Protein AF-A0A0Q3M0R7-F1 (afdb_monomer)

Radius of gyration: 34.46 Å; Cα contacts (8 Å, |Δi|>4): 81; chains: 1; bounding box: 84×42×91 Å

Solvent-accessible surface area (backbone atoms only — not comparable to full-atom values): 12041 Å² total; per-residue (Å²): 135,55,52,85,96,35,57,45,72,75,53,48,71,69,51,59,70,65,59,55,51,51,50,51,52,50,50,52,57,50,58,75,61,58,69,63,93,89,58,81,78,69,55,52,90,74,56,58,40,49,91,88,54,57,67,66,64,44,46,55,54,42,51,57,32,38,65,70,73,50,86,54,69,84,52,43,60,58,50,47,59,51,45,58,46,74,28,37,29,77,71,42,32,59,56,51,72,71,50,78,88,65,52,74,66,55,48,51,57,58,44,69,39,63,86,36,70,66,47,54,48,52,55,50,49,51,54,51,51,52,52,51,51,52,52,53,52,50,58,53,52,59,51,65,64,56,76,77,60,76,94,79,86,76,90,83,58,95,86,58,96,68,94,73,88,82,80,82,92,62,102,76,75,74,67,84,85,60,93,74,72,83,77,82,86,76,76,92,131

Foldseek 3Di:
DLDPPNVDPVSVVPDDVVVVVVVVVVVVVVVVLDDDPPDPLDQLLRQAADPPHQLVVSLVSSLVNLVSPPPDPVVSQVVSLVCSQVRYDPQLNVQSVVDDPDHPVRSNVSSVCRPPPVVVVVVVVVVVVVVVVVVVVVVVVVVVVVVPDDDDDDDDDVPDPDDDDDDDDDPPDDPPVPPDDPPPPDDDD

Nearest PDB structures (foldseek):
  6ssk-assembly1_B  TM=7.788E-01  e=2.945E-05  Homo sapiens
  6ssj-assembly1_A  TM=7.524E-01  e=5.816E-04  Homo sapiens
  8c9m-assembly1_A  TM=5.851E-01  e=7.508E-05  Human endogenous retrovirus K
  6ssl-assembly1_F  TM=7.364E-01  e=4.880E-04  Homo sapiens
  6ssm-assembly1_A  TM=5.599E-01  e=5.174E-04  Homo sapiens

Organism: Amazona aestiva (NCBI:txid12930)

Sequence (189 aa):
MGDPPVDTPQLQARLAPEVLRQSAELALKAMLRVPDVGISVKAFTGIRQAKDELYMHFIDCLETAIDKQVENDAAKDDLLLKLATENANLDCQKVLHMLKNPTLIDMIEASNRIGSIDYVNENLAGHLAAALQTAQRLCFRSWSLVDTHMAGAACFEPSCGYRSRIQGWSAAHRCRQCNGCPGIASTYG

Secondary structure (DSSP, 8-state):
---TTS-SHHHHTTS-HHHHHHHHHHHHHHHHHSPPTT-----GGG----TT--HHHHHHHHHHHHHHH---HHHHHHHHHHHHHHTS-HHHHHHHTTSSS--HHHHHHHHHTTTSHHHHHHHHHHHHHHHHHHHHHHHHHHHHHHTTS-S-PPP--TT-----------TT---TT-TT---------

pLDDT: mean 73.74, std 23.27, range [30.0, 96.25]

Structure (mmCIF, N/CA/C/O backbone):
data_AF-A0A0Q3M0R7-F1
#
_entry.id   AF-A0A0Q3M0R7-F1
#
loop_
_atom_site.group_PDB
_atom_site.id
_atom_site.type_symbol
_atom_site.label_atom_id
_atom_site.label_alt_id
_atom_site.label_comp_id
_atom_site.label_asym_id
_atom_site.label_entity_id
_atom_site.label_seq_id
_atom_site.pdbx_PDB_ins_code
_atom_site.Cartn_x
_atom_site.Cartn_y
_atom_site.Cartn_z
_atom_site.occupancy
_atom_site.B_iso_or_equiv
_atom_site.auth_seq_id
_atom_site.auth_comp_id
_atom_site.auth_asym_id
_atom_site.auth_atom_id
_atom_site.pdbx_PDB_model_num
ATOM 1 N N . MET A 1 1 ? -15.553 -5.919 31.513 1.00 67.75 1 MET A N 1
ATOM 2 C CA . MET A 1 1 ? -15.926 -7.192 30.865 1.00 67.75 1 MET A CA 1
ATOM 3 C C . MET A 1 1 ? -17.150 -7.861 31.496 1.00 67.75 1 MET A C 1
ATOM 5 O O . MET A 1 1 ? -17.585 -8.871 30.973 1.00 67.75 1 MET A O 1
ATOM 9 N N . GLY A 1 2 ? -17.788 -7.283 32.526 1.00 82.19 2 GLY A N 1
ATOM 10 C CA . GLY A 1 2 ? -18.920 -7.954 33.179 1.00 82.19 2 GLY A CA 1
ATOM 11 C C . GLY A 1 2 ? -18.491 -9.169 33.999 1.00 82.19 2 GLY A C 1
ATOM 12 O O . GLY A 1 2 ? -19.281 -10.074 34.220 1.00 82.19 2 GLY A O 1
ATOM 13 N N . ASP A 1 3 ? -17.234 -9.185 34.434 1.00 88.25 3 ASP A N 1
ATOM 14 C CA . ASP A 1 3 ? -16.733 -10.180 35.368 1.00 88.25 3 ASP A CA 1
ATOM 15 C C . ASP A 1 3 ? -17.136 -9.802 36.802 1.00 88.25 3 ASP A C 1
ATOM 17 O O . ASP A 1 3 ? -17.401 -8.621 37.087 1.00 88.25 3 ASP A O 1
ATOM 21 N N . PRO A 1 4 ? -17.151 -10.768 37.734 1.00 87.88 4 PRO A N 1
ATOM 22 C CA . PRO A 1 4 ? -17.368 -10.487 39.146 1.00 87.88 4 PRO A CA 1
ATOM 23 C C . PRO A 1 4 ? -16.403 -9.397 39.650 1.00 87.88 4 PRO A C 1
ATOM 25 O O . PRO A 1 4 ? -15.215 -9.434 39.319 1.00 87.88 4 PRO A O 1
ATOM 28 N N . PRO A 1 5 ? -16.871 -8.419 40.451 1.00 85.25 5 PRO A N 1
ATOM 29 C CA . PRO A 1 5 ? -18.169 -8.354 41.133 1.00 85.25 5 PRO A CA 1
ATOM 30 C C . PRO A 1 5 ? -19.274 -7.584 40.375 1.00 85.25 5 PRO A C 1
ATOM 32 O O . PRO A 1 5 ? -20.262 -7.195 40.989 1.00 85.25 5 PRO A O 1
ATOM 35 N N . VAL A 1 6 ? -19.114 -7.294 39.078 1.00 87.38 6 VAL A N 1
ATOM 36 C CA . VAL A 1 6 ? -20.054 -6.477 38.275 1.00 87.38 6 VAL A CA 1
ATOM 37 C C . VAL A 1 6 ? -20.649 -7.270 37.109 1.00 87.38 6 VAL A C 1
ATOM 39 O O . VAL A 1 6 ? -20.782 -6.782 35.987 1.00 87.38 6 VAL A O 1
ATOM 42 N N . ASP A 1 7 ? -21.015 -8.514 37.378 1.00 91.62 7 ASP A N 1
ATOM 43 C CA . ASP A 1 7 ? -21.514 -9.498 36.416 1.00 91.62 7 ASP A CA 1
ATOM 44 C C . ASP A 1 7 ? -23.013 -9.393 36.116 1.00 91.62 7 ASP A C 1
ATOM 46 O O . ASP A 1 7 ? -23.488 -9.916 35.108 1.00 91.62 7 ASP A O 1
ATOM 50 N N . THR A 1 8 ? -23.768 -8.651 36.929 1.00 91.81 8 THR A N 1
ATOM 51 C CA . THR A 1 8 ? -25.194 -8.405 36.680 1.00 91.81 8 THR A CA 1
ATOM 52 C C . THR A 1 8 ? -25.444 -7.042 36.020 1.00 91.81 8 THR A C 1
ATOM 54 O O . THR A 1 8 ? -24.798 -6.051 36.382 1.00 91.81 8 THR A O 1
ATOM 57 N N . PRO A 1 9 ? -26.430 -6.927 35.106 1.00 90.25 9 PRO A N 1
ATOM 58 C CA . PRO A 1 9 ? -26.790 -5.652 34.477 1.00 90.25 9 PRO A CA 1
ATOM 59 C C . PRO A 1 9 ? -27.118 -4.544 35.487 1.00 90.25 9 PRO A C 1
ATOM 61 O O . PRO A 1 9 ? -26.792 -3.379 35.277 1.00 90.25 9 PRO A O 1
ATOM 64 N N . GLN A 1 10 ? -27.730 -4.904 36.619 1.00 93.19 10 GLN A N 1
ATOM 65 C CA . GLN A 1 10 ? -28.088 -3.968 37.683 1.00 93.19 10 GLN A CA 1
ATOM 66 C C . GLN A 1 10 ? -26.854 -3.402 38.397 1.00 93.19 10 GLN A C 1
ATOM 68 O O . GLN A 1 10 ? -26.869 -2.238 38.797 1.00 93.19 10 GLN A O 1
ATOM 73 N N . LEU A 1 11 ? -25.793 -4.200 38.562 1.00 90.94 11 LEU A N 1
ATOM 74 C CA . LEU A 1 11 ? -24.524 -3.734 39.125 1.00 90.94 11 LEU A CA 1
ATOM 75 C C . LEU A 1 11 ? -23.744 -2.898 38.106 1.00 90.94 11 LEU A C 1
ATOM 77 O O . LEU A 1 11 ? -23.186 -1.866 38.469 1.00 90.94 11 LEU A O 1
ATOM 81 N N . GLN A 1 12 ? -23.778 -3.275 36.826 1.00 90.81 12 GLN A N 1
ATOM 82 C CA . GLN A 1 12 ? -23.150 -2.506 35.747 1.00 90.81 12 GLN A CA 1
ATOM 83 C C . GLN A 1 12 ? -23.791 -1.127 35.560 1.00 90.81 12 GLN A C 1
ATOM 85 O O . GLN A 1 12 ? -23.082 -0.145 35.360 1.00 90.81 12 GLN A O 1
ATOM 90 N N . ALA A 1 13 ? -25.115 -1.017 35.712 1.00 90.31 13 ALA A N 1
ATOM 91 C CA . ALA A 1 13 ? -25.830 0.260 35.648 1.00 90.31 13 ALA A CA 1
ATOM 92 C C . ALA A 1 13 ? -25.417 1.260 36.748 1.00 90.31 13 ALA A C 1
ATOM 94 O O . ALA A 1 13 ? -25.703 2.449 36.633 1.00 90.31 13 ALA A O 1
ATOM 95 N N . ARG A 1 14 ? -24.750 0.792 37.814 1.00 92.00 14 ARG A N 1
ATOM 96 C CA . ARG A 1 14 ? -24.227 1.629 38.908 1.00 92.00 14 ARG A CA 1
ATOM 97 C C . ARG A 1 14 ? -22.782 2.081 38.686 1.00 92.00 14 ARG A C 1
ATOM 99 O O . ARG A 1 14 ? -22.247 2.801 39.527 1.00 92.00 14 ARG A O 1
ATOM 106 N N . LEU A 1 15 ? -22.136 1.646 37.602 1.00 90.88 15 LEU A N 1
ATOM 107 C CA . LEU A 1 15 ? -20.788 2.089 37.259 1.00 90.88 15 LEU A CA 1
ATOM 108 C C . LEU A 1 15 ? -20.773 3.591 36.963 1.00 90.88 15 LEU A C 1
ATOM 110 O O . LEU A 1 15 ? -21.777 4.180 36.560 1.00 90.88 15 LEU A O 1
ATOM 114 N N . ALA A 1 16 ? -19.608 4.211 37.148 1.00 94.19 16 ALA A N 1
ATOM 115 C CA . ALA A 1 16 ? -19.430 5.618 36.826 1.00 94.19 16 ALA A CA 1
ATOM 116 C C . ALA A 1 16 ? -19.798 5.877 35.348 1.00 94.19 16 ALA A C 1
ATOM 118 O O . ALA A 1 16 ? -19.365 5.109 34.481 1.00 94.19 16 ALA A O 1
ATOM 119 N N . PRO A 1 17 ? -20.528 6.966 35.031 1.00 93.44 17 PRO A N 1
ATOM 120 C CA . PRO A 1 17 ? -20.933 7.278 33.658 1.00 93.44 17 PRO A CA 1
ATOM 121 C C . PRO A 1 17 ? -19.767 7.304 32.662 1.00 93.44 17 PRO A C 1
ATOM 123 O O . PRO A 1 17 ? -19.918 6.894 31.515 1.00 93.44 17 PRO A O 1
ATOM 126 N N . GLU A 1 18 ? -18.584 7.720 33.114 1.00 94.50 18 GLU A N 1
ATOM 127 C CA . GLU A 1 18 ? -17.369 7.759 32.298 1.00 94.50 18 GLU A CA 1
ATOM 128 C C . GLU A 1 18 ? -16.895 6.359 31.872 1.00 94.50 18 GLU A C 1
ATOM 130 O O . GLU A 1 18 ? -16.494 6.170 30.727 1.00 94.50 18 GLU A O 1
ATOM 135 N N . VAL A 1 19 ? -17.026 5.348 32.739 1.00 92.06 19 VAL A N 1
ATOM 136 C CA . VAL A 1 19 ? -16.688 3.950 32.410 1.00 92.06 19 VAL A CA 1
ATOM 137 C C . VAL A 1 19 ? -17.648 3.402 31.356 1.00 92.06 19 VAL A C 1
ATOM 139 O O . VAL A 1 19 ? -17.225 2.712 30.427 1.00 92.06 19 VAL A O 1
ATOM 142 N N . LEU A 1 20 ? -18.938 3.734 31.469 1.00 92.25 20 LEU A N 1
ATOM 143 C CA . LEU A 1 20 ? -19.952 3.344 30.487 1.00 92.25 20 LEU A CA 1
ATOM 144 C C . LEU A 1 20 ? -19.687 4.010 29.130 1.00 92.25 20 LEU A C 1
ATOM 146 O O . LEU A 1 20 ? -19.728 3.337 28.101 1.00 92.25 20 LEU A O 1
ATOM 150 N N . ARG A 1 21 ? -19.337 5.303 29.130 1.00 94.31 21 ARG A N 1
ATOM 151 C CA . ARG A 1 21 ? -18.982 6.059 27.921 1.00 94.31 21 ARG A CA 1
ATOM 152 C C . ARG A 1 21 ? -17.749 5.475 27.229 1.00 94.31 21 ARG A C 1
ATOM 154 O O . ARG A 1 21 ? -17.793 5.226 26.029 1.00 94.31 21 ARG A O 1
ATOM 161 N N . GLN A 1 22 ? -16.681 5.214 27.981 1.00 94.94 22 GLN A N 1
ATOM 162 C CA . GLN A 1 22 ? -15.457 4.603 27.453 1.00 94.94 22 G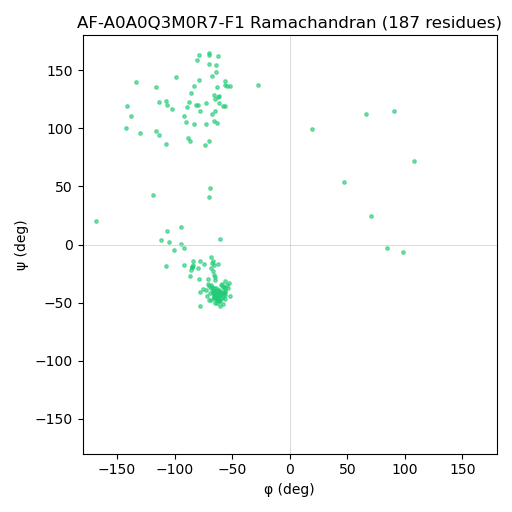LN A CA 1
ATOM 163 C C . GLN A 1 22 ? -15.719 3.202 26.898 1.00 94.94 22 GLN A C 1
ATOM 165 O O . GLN A 1 22 ? -15.242 2.866 25.818 1.00 94.94 22 GLN A O 1
ATOM 170 N N . SER A 1 23 ? -16.527 2.400 27.596 1.00 92.81 23 SER A N 1
ATOM 171 C CA . SER A 1 23 ? -16.909 1.064 27.127 1.00 92.81 23 SER A CA 1
ATOM 172 C C . SER A 1 23 ? -17.695 1.130 25.816 1.00 92.81 23 SER A C 1
ATOM 174 O O . SER A 1 23 ? -17.419 0.352 24.908 1.00 92.81 23 SER A O 1
ATOM 176 N N . ALA A 1 24 ? -18.630 2.076 25.687 1.00 93.19 24 ALA A N 1
ATOM 177 C CA . ALA A 1 24 ? -19.388 2.288 24.456 1.00 93.19 24 ALA A CA 1
ATOM 178 C C . ALA A 1 24 ? -18.489 2.747 23.295 1.00 93.19 24 ALA A C 1
ATOM 180 O O . ALA A 1 24 ? -18.616 2.241 22.183 1.00 93.19 24 ALA A O 1
ATOM 181 N N . GLU A 1 25 ? -17.548 3.658 23.555 1.00 94.94 25 GLU A N 1
ATOM 182 C CA . GLU A 1 25 ? -16.586 4.132 22.556 1.00 94.94 25 GLU A CA 1
ATOM 183 C C . GLU A 1 25 ? -15.674 2.998 22.064 1.00 94.94 25 GLU A C 1
ATOM 185 O O . GLU A 1 25 ? -15.474 2.832 20.860 1.00 94.94 25 GLU A O 1
ATOM 190 N N . LEU A 1 26 ? -15.158 2.181 22.986 1.00 93.12 26 LEU A N 1
ATOM 191 C CA . LEU A 1 26 ? -14.334 1.019 22.657 1.00 93.12 26 LEU A CA 1
ATOM 192 C C . LEU A 1 26 ? -15.133 -0.056 21.916 1.00 93.12 26 LEU A C 1
ATOM 194 O O . LEU A 1 26 ? -14.620 -0.629 20.958 1.00 93.12 26 LEU A O 1
ATOM 198 N N . ALA A 1 27 ? -16.384 -0.305 22.310 1.00 92.50 27 ALA A N 1
ATOM 199 C CA . ALA A 1 27 ? -17.260 -1.246 21.619 1.00 92.50 27 ALA A CA 1
ATOM 200 C C . ALA A 1 27 ? -17.548 -0.788 20.183 1.00 92.50 27 ALA A C 1
ATOM 202 O O . ALA A 1 27 ? -17.433 -1.587 19.258 1.00 92.50 27 ALA A O 1
ATOM 203 N N . LEU A 1 28 ? -17.837 0.501 19.976 1.00 92.19 28 LEU A N 1
ATOM 204 C CA . LEU A 1 28 ? -18.029 1.067 18.641 1.00 92.19 28 LEU A CA 1
ATOM 205 C C . LEU A 1 28 ? -16.758 0.931 17.792 1.00 92.19 28 LEU A C 1
ATOM 207 O O . LEU A 1 28 ? -16.823 0.446 16.664 1.00 92.19 28 LEU A O 1
ATOM 211 N N . LYS A 1 29 ? -15.592 1.288 18.347 1.00 87.69 29 LYS A N 1
ATOM 212 C CA . LYS A 1 29 ? -14.290 1.110 17.681 1.00 87.69 29 LYS A CA 1
ATOM 213 C C . LYS A 1 29 ? -14.030 -0.353 17.317 1.00 87.69 29 LYS A C 1
ATOM 215 O O . LYS A 1 29 ? -13.555 -0.626 16.220 1.00 87.69 29 LYS A O 1
ATOM 220 N N . ALA A 1 30 ? -14.360 -1.292 18.202 1.00 87.69 30 ALA A N 1
ATOM 221 C CA . ALA A 1 30 ? -14.211 -2.719 17.943 1.00 87.69 30 ALA A CA 1
ATOM 222 C C . ALA A 1 30 ? -15.151 -3.198 16.827 1.00 87.69 30 ALA A C 1
ATOM 224 O O . ALA A 1 30 ? -14.703 -3.905 15.930 1.00 87.69 30 ALA A O 1
ATOM 225 N N . MET A 1 31 ? -16.419 -2.775 16.830 1.00 85.12 31 MET A N 1
ATOM 226 C CA . MET A 1 31 ? -17.379 -3.135 15.779 1.00 85.12 31 MET A CA 1
ATOM 227 C C . MET A 1 31 ? -16.944 -2.640 14.398 1.00 85.12 31 MET A C 1
ATOM 229 O O . MET A 1 31 ? -17.069 -3.383 13.432 1.00 85.12 31 MET A O 1
ATOM 233 N N . LEU A 1 32 ? -16.370 -1.437 14.306 1.00 82.06 32 LEU A N 1
ATOM 234 C CA . LEU A 1 32 ? -15.840 -0.895 13.047 1.00 82.06 32 LEU A CA 1
ATOM 235 C C . LEU A 1 32 ? -14.630 -1.674 12.500 1.00 82.06 32 LEU A C 1
ATOM 237 O O . LEU A 1 32 ? -14.299 -1.543 11.324 1.00 82.06 32 LEU A O 1
ATOM 241 N N . ARG A 1 33 ? -13.964 -2.479 13.338 1.00 74.00 33 ARG A N 1
ATOM 242 C CA . ARG A 1 33 ? -12.818 -3.314 12.944 1.00 74.00 33 ARG A CA 1
ATOM 243 C C . ARG A 1 33 ? -13.216 -4.724 12.517 1.00 74.00 33 ARG A C 1
ATOM 245 O O . ARG A 1 33 ? -12.399 -5.409 11.904 1.00 74.00 33 ARG A O 1
ATOM 252 N N . VAL A 1 34 ? -14.423 -5.182 12.854 1.00 76.81 34 VAL A N 1
ATOM 253 C CA . VAL A 1 34 ? -14.880 -6.521 12.470 1.00 76.81 34 VAL A CA 1
ATOM 254 C C . VAL A 1 34 ? -15.176 -6.522 10.966 1.00 76.81 34 VAL A C 1
ATOM 256 O O . VAL A 1 34 ? -15.988 -5.717 10.515 1.00 76.81 34 VAL A O 1
ATOM 259 N N . PRO A 1 35 ? -14.529 -7.389 10.168 1.00 68.94 35 PRO A N 1
ATOM 260 C CA . PRO A 1 35 ? -14.834 -7.503 8.747 1.00 68.94 35 PRO A CA 1
ATOM 261 C C . PRO A 1 35 ? -16.205 -8.138 8.508 1.00 68.94 35 PRO A C 1
ATOM 263 O O . PRO A 1 35 ? -16.689 -8.914 9.335 1.00 68.94 35 PRO A O 1
ATOM 266 N N . ASP A 1 36 ? -16.806 -7.851 7.350 1.00 74.69 36 ASP A N 1
ATOM 267 C CA . ASP A 1 36 ? -18.073 -8.465 6.954 1.00 74.69 36 ASP A CA 1
ATOM 268 C C . ASP A 1 36 ? -17.972 -9.997 6.959 1.00 74.69 36 ASP A C 1
ATOM 270 O O . ASP A 1 36 ? -16.960 -10.594 6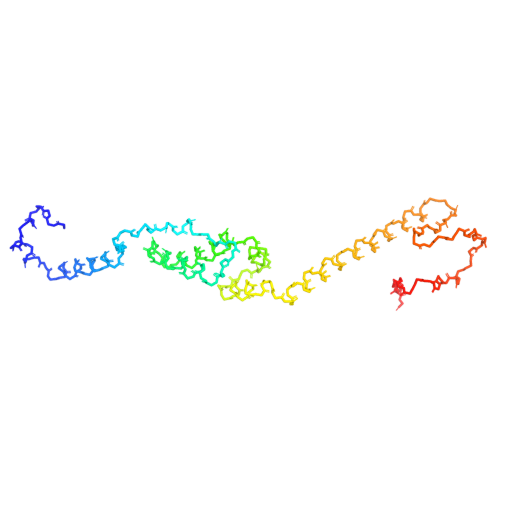.571 1.00 74.69 36 ASP A O 1
ATOM 274 N N . VAL A 1 37 ? -19.047 -10.644 7.412 1.00 67.12 37 VAL A N 1
ATOM 275 C CA . VAL A 1 37 ? -19.115 -12.099 7.573 1.00 67.12 37 VAL A CA 1
ATOM 276 C C . VAL A 1 37 ? -18.796 -12.790 6.243 1.00 67.12 37 VAL A C 1
ATOM 278 O O . VAL A 1 37 ? -19.502 -12.617 5.254 1.00 67.12 37 VAL A O 1
ATOM 281 N N . GLY A 1 38 ? -17.735 -13.601 6.235 1.00 58.38 38 GLY A N 1
ATOM 282 C CA . GLY A 1 38 ? -17.282 -14.355 5.060 1.00 58.38 38 GLY A CA 1
ATOM 283 C C . GLY A 1 38 ? -16.132 -13.713 4.278 1.00 58.38 38 GLY A C 1
ATOM 284 O O . GLY A 1 38 ? -15.578 -14.368 3.396 1.00 58.38 38 GLY A O 1
ATOM 285 N N . ILE A 1 39 ? -15.710 -12.490 4.615 1.00 59.56 39 ILE A N 1
ATOM 286 C CA . ILE A 1 39 ? -14.533 -11.863 4.006 1.00 59.56 39 ILE A CA 1
ATOM 287 C C . ILE A 1 39 ? -13.292 -12.226 4.827 1.00 59.56 39 ILE A C 1
ATOM 289 O O . ILE A 1 39 ? -13.057 -11.697 5.913 1.00 59.56 39 ILE A O 1
ATOM 293 N N . SER A 1 40 ? -12.464 -13.132 4.301 1.00 59.25 40 SER A N 1
ATOM 294 C CA . SER A 1 40 ? -11.105 -13.311 4.818 1.00 59.25 40 SER A CA 1
ATOM 295 C C . SER A 1 40 ? -10.319 -12.032 4.532 1.00 59.25 40 SER A C 1
ATOM 297 O O . SER A 1 40 ? -9.984 -11.744 3.382 1.00 59.25 40 SER A O 1
ATOM 299 N N . VAL A 1 41 ? -10.064 -11.232 5.569 1.00 65.06 41 VAL A N 1
ATOM 300 C CA . VAL A 1 41 ? -9.215 -10.046 5.439 1.00 65.06 41 VAL A CA 1
ATOM 301 C C . VAL A 1 41 ? -7.804 -10.530 5.169 1.00 65.06 41 VAL A C 1
ATOM 303 O O . VAL A 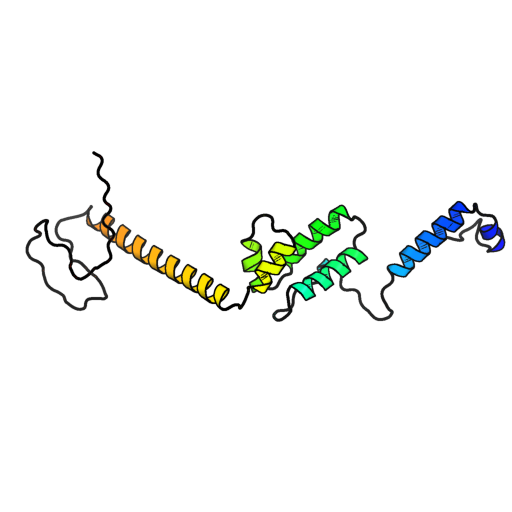1 41 ? -7.165 -11.155 6.017 1.00 65.06 41 VAL A O 1
ATOM 306 N N . LYS A 1 42 ? -7.321 -10.254 3.961 1.00 76.69 42 LYS A N 1
ATOM 307 C CA . LYS A 1 42 ? -5.940 -10.534 3.597 1.00 76.69 42 LYS A CA 1
ATOM 308 C C . LYS A 1 42 ? -5.040 -9.713 4.522 1.00 76.69 42 LYS A C 1
ATOM 310 O O . LYS A 1 42 ? -5.231 -8.504 4.667 1.00 76.69 42 LYS A O 1
ATOM 315 N N . ALA A 1 43 ? -4.079 -10.371 5.168 1.00 87.38 43 ALA A N 1
ATOM 316 C CA . ALA A 1 43 ? -3.076 -9.670 5.959 1.00 87.38 43 ALA A CA 1
ATOM 317 C C . ALA A 1 43 ? -2.397 -8.616 5.075 1.00 87.38 43 ALA A C 1
ATOM 319 O O . ALA A 1 43 ? -2.071 -8.921 3.924 1.00 87.38 43 ALA A O 1
ATOM 320 N N . PHE A 1 44 ? -2.183 -7.403 5.592 1.00 89.69 44 PHE A N 1
ATOM 321 C CA . PHE A 1 44 ? -1.612 -6.306 4.796 1.00 89.69 44 PHE A CA 1
ATOM 322 C C . PHE A 1 44 ? -0.251 -6.686 4.174 1.00 89.69 44 PHE A C 1
ATOM 324 O O . PHE A 1 44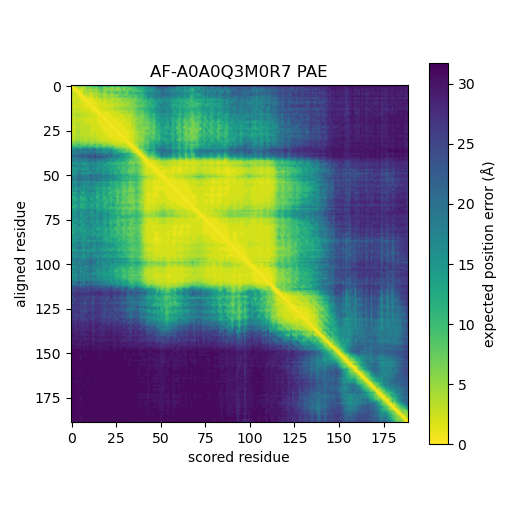 ? 0.050 -6.322 3.042 1.00 89.69 44 PHE A O 1
ATOM 331 N N . THR A 1 45 ? 0.527 -7.537 4.851 1.00 91.06 45 THR A N 1
ATOM 332 C CA . THR A 1 45 ? 1.802 -8.093 4.361 1.00 91.06 45 THR A CA 1
ATOM 333 C C . THR A 1 45 ? 1.663 -9.035 3.157 1.00 91.06 45 THR A C 1
ATOM 335 O O . THR A 1 45 ? 2.623 -9.238 2.415 1.00 91.06 45 THR A O 1
ATOM 338 N N . GLY A 1 46 ? 0.484 -9.626 2.954 1.00 91.06 46 GLY A N 1
ATOM 339 C CA . GLY A 1 46 ? 0.178 -10.555 1.864 1.00 91.06 46 GLY A CA 1
ATOM 340 C C . GLY A 1 46 ? -0.462 -9.901 0.636 1.00 91.06 46 GLY A C 1
ATOM 341 O O . GLY A 1 46 ? -0.790 -10.605 -0.326 1.00 91.06 46 GLY A O 1
ATOM 342 N N . ILE A 1 47 ? -0.681 -8.585 0.656 1.00 93.75 47 ILE A N 1
ATOM 343 C CA . ILE A 1 47 ? -1.224 -7.838 -0.482 1.00 93.75 47 ILE A CA 1
ATOM 344 C C . ILE A 1 47 ? -0.090 -7.575 -1.470 1.00 93.75 47 ILE A C 1
ATOM 346 O O . ILE A 1 47 ? 0.918 -6.967 -1.123 1.00 93.75 47 ILE A O 1
ATOM 350 N N . ARG A 1 48 ? -0.252 -8.074 -2.695 1.00 95.38 48 ARG A N 1
ATOM 351 C CA . ARG A 1 48 ? 0.699 -7.949 -3.802 1.00 95.38 48 ARG A CA 1
ATOM 352 C C . ARG A 1 48 ? -0.059 -7.552 -5.052 1.00 95.38 48 ARG A C 1
ATOM 354 O O . ARG A 1 48 ? -1.135 -8.104 -5.279 1.00 95.38 48 ARG A O 1
ATOM 361 N N . GLN A 1 49 ? 0.529 -6.658 -5.837 1.00 95.06 49 GLN A N 1
ATOM 362 C CA . GLN A 1 49 ? -0.030 -6.241 -7.114 1.00 95.06 49 GLN A CA 1
ATOM 363 C C . GLN A 1 49 ? -0.022 -7.429 -8.084 1.00 95.06 49 GLN A C 1
ATOM 365 O O . GLN A 1 49 ? 1.007 -8.091 -8.270 1.00 95.06 49 GLN A O 1
ATOM 370 N N . ALA A 1 50 ? -1.159 -7.717 -8.709 1.00 92.25 50 ALA A N 1
ATOM 371 C CA . ALA A 1 50 ? -1.209 -8.691 -9.791 1.00 92.25 50 ALA A CA 1
ATOM 372 C C . ALA A 1 50 ? -0.500 -8.159 -11.052 1.00 92.25 50 ALA A C 1
ATOM 374 O O . ALA A 1 50 ? -0.247 -6.965 -11.206 1.00 92.25 50 ALA A O 1
ATOM 375 N N . LYS A 1 51 ? -0.165 -9.061 -11.982 1.00 89.25 51 LYS A N 1
ATOM 376 C CA . LYS A 1 51 ? 0.600 -8.713 -13.191 1.00 89.25 51 LYS A CA 1
ATO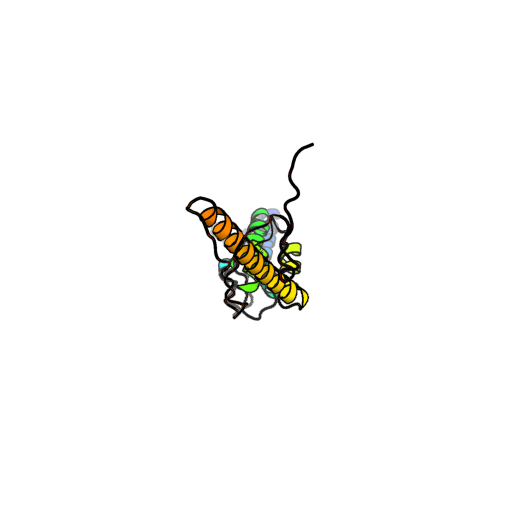M 377 C C . LYS A 1 51 ? -0.064 -7.601 -14.016 1.00 89.25 51 LYS A C 1
ATOM 379 O O . LYS A 1 51 ? 0.629 -6.684 -14.436 1.00 89.25 51 LYS A O 1
ATOM 384 N N . ASP A 1 52 ? -1.380 -7.683 -14.192 1.00 87.00 52 ASP A N 1
ATOM 385 C CA . ASP A 1 52 ? -2.161 -6.773 -15.041 1.00 87.00 52 ASP A CA 1
ATOM 386 C C . ASP A 1 52 ? -3.007 -5.777 -14.218 1.00 87.00 52 ASP A C 1
ATOM 388 O O . ASP A 1 52 ? -3.897 -5.113 -14.744 1.00 87.00 52 ASP A O 1
ATOM 392 N N . GLU A 1 53 ? -2.768 -5.692 -12.906 1.00 89.00 53 GLU A N 1
ATOM 393 C CA . GLU A 1 53 ? -3.506 -4.801 -12.009 1.00 89.00 53 GLU A CA 1
ATOM 394 C C . GLU A 1 53 ? -2.934 -3.380 -12.030 1.00 89.00 53 GLU A C 1
ATOM 396 O O . GLU A 1 53 ? -1.719 -3.176 -11.957 1.00 89.00 53 GLU A O 1
ATOM 401 N N . LEU A 1 54 ? -3.827 -2.387 -12.074 1.00 91.38 54 LEU A N 1
ATOM 402 C CA . LEU A 1 54 ? -3.461 -0.976 -11.976 1.00 91.38 54 LEU A CA 1
ATOM 403 C C . LEU A 1 54 ? -2.824 -0.676 -10.619 1.00 91.38 54 LEU A C 1
ATOM 405 O O . LEU A 1 54 ? -3.355 -1.058 -9.577 1.00 91.38 54 LEU A O 1
ATOM 409 N N . TYR A 1 55 ? -1.726 0.079 -10.635 1.00 94.69 55 TYR A N 1
ATOM 410 C CA . TYR A 1 55 ? -0.985 0.407 -9.418 1.00 94.69 55 TYR A CA 1
ATOM 411 C C . TYR A 1 55 ? -1.860 1.117 -8.374 1.00 94.69 55 TYR A C 1
ATOM 413 O O . TYR A 1 55 ? -1.840 0.736 -7.211 1.00 94.69 55 TYR A O 1
ATOM 421 N N . MET A 1 56 ? -2.709 2.062 -8.800 1.00 93.62 56 MET A N 1
ATOM 422 C CA . MET A 1 56 ? -3.668 2.752 -7.920 1.00 93.62 56 MET A CA 1
ATOM 423 C C . MET A 1 56 ? -4.598 1.790 -7.175 1.00 93.62 56 MET A C 1
ATOM 425 O O . MET A 1 56 ? -4.724 1.881 -5.963 1.00 93.62 56 MET A O 1
ATOM 429 N N . HIS A 1 57 ? -5.184 0.817 -7.876 1.00 93.19 57 HIS A N 1
ATOM 430 C CA . HIS A 1 57 ? -6.098 -0.145 -7.257 1.00 93.19 57 HIS A CA 1
ATOM 431 C C . HIS A 1 57 ? -5.395 -1.009 -6.198 1.00 93.19 57 HIS A C 1
ATOM 433 O O . HIS A 1 57 ? -5.947 -1.287 -5.131 1.00 93.19 57 HIS A O 1
ATOM 439 N N . PHE A 1 58 ? -4.149 -1.400 -6.476 1.00 95.19 58 PHE A N 1
ATOM 440 C CA . PHE A 1 58 ? -3.305 -2.093 -5.509 1.00 95.19 58 PHE A CA 1
ATOM 441 C C . PHE A 1 58 ? -3.018 -1.225 -4.270 1.00 95.19 58 PHE A C 1
ATOM 443 O O . PHE A 1 58 ? -3.124 -1.732 -3.151 1.00 95.19 58 PHE A O 1
ATOM 450 N N . ILE A 1 59 ? -2.699 0.061 -4.456 1.00 96.00 59 ILE A N 1
ATOM 451 C CA . ILE A 1 59 ? -2.470 1.010 -3.357 1.00 96.00 59 ILE A CA 1
ATOM 452 C C . ILE A 1 59 ? -3.728 1.184 -2.510 1.00 96.00 59 ILE A C 1
ATOM 454 O O . ILE A 1 59 ? -3.629 1.029 -1.298 1.00 96.00 59 ILE A O 1
ATOM 458 N N . ASP A 1 60 ? -4.899 1.383 -3.117 1.00 94.38 60 ASP A N 1
ATOM 459 C CA . ASP A 1 60 ? -6.164 1.543 -2.386 1.00 94.38 60 ASP A CA 1
ATOM 460 C C . ASP A 1 60 ? -6.445 0.326 -1.486 1.00 94.38 60 ASP A C 1
ATOM 462 O O . ASP A 1 60 ? -6.839 0.449 -0.320 1.00 94.38 60 ASP A O 1
ATOM 466 N N . CYS A 1 61 ? -6.201 -0.883 -2.010 1.00 92.94 61 CYS A N 1
ATOM 467 C CA . CYS A 1 61 ? -6.351 -2.124 -1.252 1.00 92.94 61 CYS A CA 1
ATOM 468 C C . CYS A 1 61 ? -5.341 -2.226 -0.100 1.00 92.94 61 CYS A C 1
ATOM 470 O O . CYS A 1 61 ? -5.692 -2.680 0.994 1.00 92.94 61 CYS A O 1
ATOM 472 N N . LEU A 1 62 ? -4.087 -1.844 -0.350 1.00 95.00 62 LEU A N 1
ATOM 473 C CA . LEU A 1 62 ? -3.005 -1.895 0.628 1.00 95.00 62 LEU A CA 1
ATOM 474 C C . LEU A 1 62 ? -3.216 -0.874 1.752 1.00 95.00 62 LEU A C 1
ATOM 476 O O . LEU A 1 62 ? -3.137 -1.246 2.921 1.00 95.00 62 LEU A O 1
ATOM 480 N N . GLU A 1 63 ? -3.541 0.369 1.406 1.00 94.12 63 GLU A N 1
ATOM 481 C CA . GLU A 1 63 ? -3.854 1.459 2.332 1.00 94.12 63 GLU A CA 1
ATOM 482 C C . GLU A 1 63 ? -5.036 1.077 3.225 1.00 94.12 63 GLU A C 1
ATOM 484 O O . GLU A 1 63 ? -4.905 1.044 4.449 1.00 94.12 63 GLU A O 1
ATOM 489 N N . THR A 1 64 ? -6.138 0.614 2.624 1.00 91.44 64 THR A N 1
ATOM 490 C CA . THR A 1 64 ? -7.315 0.135 3.365 1.00 91.44 64 THR A CA 1
ATOM 491 C C . THR A 1 64 ? -6.963 -0.979 4.357 1.00 91.44 64 THR A C 1
ATOM 493 O O . THR A 1 64 ? -7.511 -1.045 5.461 1.00 91.44 64 THR A O 1
ATOM 496 N N . ALA A 1 65 ? -6.080 -1.904 3.975 1.00 91.19 65 ALA A N 1
ATOM 497 C CA . ALA A 1 65 ? -5.683 -3.005 4.843 1.00 91.19 65 ALA A CA 1
ATOM 498 C C . ALA A 1 65 ? -4.770 -2.553 5.987 1.00 91.19 65 ALA A C 1
ATOM 500 O O . ALA A 1 65 ? -4.938 -3.037 7.109 1.00 91.19 65 ALA A O 1
ATOM 501 N N . ILE A 1 66 ? -3.838 -1.635 5.718 1.00 92.81 66 ILE A N 1
ATOM 502 C CA . ILE A 1 66 ? -2.961 -1.032 6.726 1.00 92.81 66 ILE A CA 1
ATOM 503 C C . ILE A 1 66 ? -3.801 -0.246 7.733 1.00 92.81 66 ILE A C 1
ATOM 505 O O . ILE A 1 66 ? -3.666 -0.478 8.932 1.00 92.81 66 ILE A O 1
ATOM 509 N N . ASP A 1 67 ? -4.742 0.577 7.275 1.00 90.38 67 ASP A N 1
ATOM 510 C CA . ASP A 1 67 ? -5.613 1.364 8.151 1.00 90.38 67 ASP A CA 1
ATOM 511 C C . ASP A 1 67 ? -6.461 0.512 9.094 1.00 90.38 67 ASP A C 1
ATOM 513 O O . ASP A 1 67 ? -6.705 0.887 10.243 1.00 90.38 67 ASP A O 1
ATOM 517 N N . LYS A 1 68 ? -6.894 -0.660 8.624 1.00 86.56 68 LYS A N 1
ATOM 518 C CA . LYS A 1 68 ? -7.689 -1.596 9.425 1.00 86.56 68 LYS A CA 1
ATOM 519 C C . LYS A 1 68 ? -6.853 -2.409 10.413 1.00 86.56 68 LYS A C 1
ATOM 521 O O . LYS A 1 68 ? -7.385 -2.824 11.441 1.00 86.56 68 LYS A O 1
ATOM 526 N N . GLN A 1 69 ? -5.587 -2.689 10.095 1.00 87.69 69 GLN A N 1
ATOM 527 C CA . GLN A 1 69 ? -4.756 -3.652 10.834 1.00 87.69 69 GLN A CA 1
ATOM 528 C C . GLN A 1 69 ? -3.664 -2.998 11.696 1.00 87.69 69 GLN A C 1
ATOM 530 O O . GLN A 1 69 ? -3.158 -3.645 12.612 1.00 87.69 69 GLN A O 1
ATOM 535 N N . VAL A 1 70 ? -3.299 -1.740 11.436 1.00 89.19 70 VAL A N 1
ATOM 536 C CA . VAL A 1 70 ? -2.216 -1.020 12.122 1.00 89.19 70 VAL A CA 1
ATOM 537 C C . VAL A 1 70 ? -2.794 0.128 12.948 1.00 89.19 70 VAL A C 1
ATOM 539 O O . VAL A 1 70 ? -3.466 1.007 12.423 1.00 89.19 70 VAL A O 1
ATOM 542 N N . GLU A 1 71 ? -2.521 0.140 14.256 1.00 87.12 71 GLU A N 1
ATOM 543 C CA . GLU A 1 71 ? -3.015 1.194 15.162 1.00 87.12 71 GLU A CA 1
ATOM 544 C C . GLU A 1 71 ? -2.103 2.421 15.235 1.00 87.12 71 GLU A C 1
ATOM 546 O O . GLU A 1 71 ? -2.562 3.512 15.553 1.00 87.12 71 GLU A O 1
ATOM 551 N N . ASN A 1 72 ? -0.803 2.244 14.990 1.00 91.50 72 ASN A N 1
ATOM 552 C CA . ASN A 1 72 ? 0.164 3.330 15.068 1.00 91.50 72 ASN A CA 1
ATOM 553 C C . ASN A 1 72 ? 0.158 4.125 13.762 1.00 91.50 72 ASN A C 1
ATOM 555 O O . ASN A 1 72 ? 0.759 3.684 12.784 1.00 91.50 72 ASN A O 1
ATOM 559 N N . ASP A 1 73 ? -0.464 5.302 13.780 1.00 87.38 73 ASP A N 1
ATOM 560 C CA . ASP A 1 73 ? -0.565 6.174 12.608 1.00 87.38 73 ASP A CA 1
ATOM 561 C C . ASP A 1 73 ? 0.806 6.564 12.035 1.00 87.38 73 ASP A C 1
ATOM 563 O O . ASP A 1 73 ? 0.978 6.547 10.822 1.00 87.38 73 ASP A O 1
ATOM 567 N N . ALA A 1 74 ? 1.822 6.789 12.876 1.00 87.44 74 ALA A N 1
ATOM 568 C CA . ALA A 1 74 ? 3.170 7.105 12.395 1.00 87.44 74 ALA A CA 1
ATOM 569 C C . ALA A 1 74 ? 3.820 5.935 11.634 1.00 87.44 74 ALA A C 1
ATOM 571 O O . ALA A 1 74 ? 4.675 6.150 10.785 1.00 87.44 74 A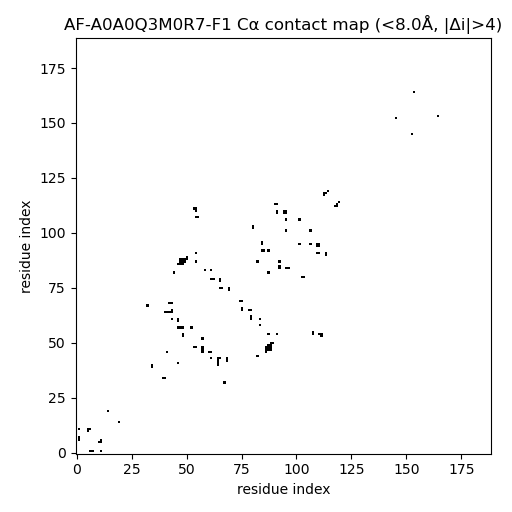LA A O 1
ATOM 572 N N . ALA A 1 75 ? 3.424 4.692 11.928 1.00 92.25 75 ALA A N 1
ATOM 573 C CA . ALA A 1 75 ? 3.943 3.515 11.237 1.00 92.25 75 ALA A CA 1
ATOM 574 C C . ALA A 1 75 ? 3.190 3.206 9.935 1.00 92.25 75 ALA A C 1
ATOM 576 O O . ALA A 1 75 ? 3.717 2.463 9.107 1.00 92.25 75 ALA A O 1
ATOM 577 N N . LYS A 1 76 ? 1.968 3.724 9.753 1.00 94.50 76 LYS A N 1
ATOM 578 C CA . LYS A 1 76 ? 1.145 3.429 8.572 1.00 94.50 76 LYS A CA 1
ATOM 579 C C . LYS A 1 76 ? 1.790 3.948 7.297 1.00 94.50 76 LYS A C 1
ATOM 581 O O . LYS A 1 76 ? 1.930 3.173 6.355 1.00 94.50 76 LYS A O 1
ATOM 586 N N . ASP A 1 77 ? 2.239 5.199 7.308 1.00 91.94 77 ASP A N 1
ATOM 587 C CA . ASP 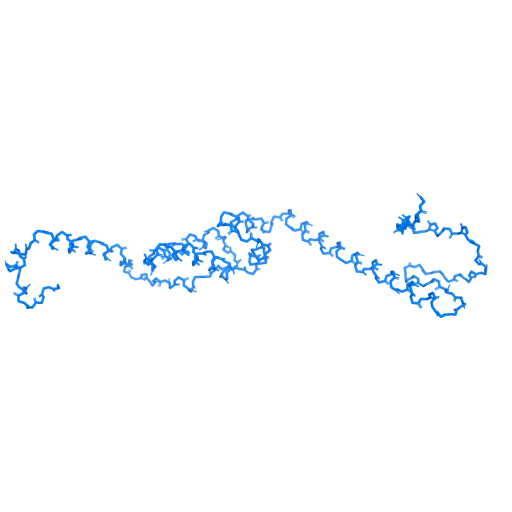A 1 77 ? 2.861 5.841 6.146 1.00 91.94 77 ASP A CA 1
ATOM 588 C C . ASP A 1 77 ? 4.154 5.119 5.741 1.00 91.94 77 ASP A C 1
ATOM 590 O O . ASP A 1 77 ? 4.340 4.751 4.579 1.00 91.94 77 ASP A O 1
ATOM 594 N N . ASP A 1 78 ? 5.013 4.820 6.721 1.00 92.81 78 ASP A N 1
ATOM 595 C CA . ASP A 1 78 ? 6.268 4.096 6.500 1.00 92.81 78 ASP A CA 1
ATOM 596 C C . ASP A 1 78 ? 6.025 2.678 5.956 1.00 92.81 78 ASP A C 1
ATOM 598 O O . ASP A 1 78 ? 6.721 2.215 5.044 1.00 92.81 78 ASP A O 1
ATOM 602 N N . LEU A 1 79 ? 5.025 1.972 6.498 1.00 95.25 79 LEU A N 1
ATOM 603 C CA . LEU A 1 79 ? 4.637 0.642 6.026 1.00 95.25 79 LEU A CA 1
ATOM 604 C C . LEU A 1 79 ? 4.047 0.693 4.620 1.00 95.25 79 LEU A C 1
ATOM 606 O O . LEU A 1 79 ? 4.378 -0.170 3.804 1.00 95.25 79 LEU A O 1
ATOM 610 N N . LEU A 1 80 ? 3.206 1.688 4.334 1.00 95.56 80 LEU A N 1
ATOM 611 C CA . LEU A 1 80 ? 2.577 1.866 3.035 1.00 95.56 80 LEU A CA 1
ATOM 612 C C . LEU A 1 80 ? 3.641 2.069 1.961 1.00 95.56 80 LEU A C 1
ATOM 614 O O . LEU A 1 80 ? 3.669 1.302 1.006 1.00 95.56 80 LEU A O 1
ATOM 618 N N . LEU A 1 81 ? 4.568 3.015 2.140 1.00 94.88 81 LEU A N 1
ATOM 619 C CA . LEU A 1 81 ? 5.624 3.295 1.158 1.00 94.88 81 LEU A CA 1
ATOM 620 C C . LEU A 1 81 ? 6.543 2.088 0.926 1.00 94.88 81 LEU A C 1
ATOM 622 O O . LEU A 1 81 ? 6.896 1.757 -0.215 1.00 94.88 81 LEU A O 1
ATOM 626 N N . LYS A 1 82 ? 6.911 1.391 2.006 1.00 94.69 82 LYS A N 1
ATOM 627 C CA . LYS A 1 82 ? 7.770 0.210 1.919 1.00 94.69 82 LYS A CA 1
ATOM 628 C C . LYS A 1 82 ? 7.091 -0.927 1.156 1.00 94.69 82 LYS A C 1
ATOM 630 O O . LYS A 1 82 ? 7.667 -1.465 0.211 1.00 94.69 82 LYS A O 1
ATOM 635 N N . LEU A 1 83 ? 5.857 -1.267 1.527 1.00 96.25 83 LEU A N 1
ATOM 636 C CA . LEU A 1 83 ? 5.107 -2.351 0.890 1.00 96.25 83 LEU A CA 1
ATOM 637 C C . LEU A 1 83 ? 4.661 -1.986 -0.528 1.00 96.25 83 LEU A C 1
ATOM 639 O O . LEU A 1 83 ? 4.681 -2.849 -1.400 1.00 96.25 83 LEU A O 1
ATOM 643 N N . ALA A 1 84 ? 4.340 -0.720 -0.789 1.00 96.06 84 ALA A N 1
ATOM 644 C CA . ALA A 1 84 ? 4.041 -0.215 -2.124 1.00 96.06 84 ALA A CA 1
ATOM 645 C C . ALA A 1 84 ? 5.202 -0.466 -3.097 1.00 96.06 84 ALA A C 1
ATOM 647 O O . ALA A 1 84 ? 4.971 -0.826 -4.244 1.00 96.06 84 ALA A O 1
ATOM 648 N N . THR A 1 85 ? 6.450 -0.367 -2.627 1.00 95.06 85 THR A N 1
ATOM 649 C CA . THR A 1 85 ? 7.634 -0.692 -3.435 1.00 95.06 85 THR A CA 1
ATOM 650 C C . THR A 1 85 ? 7.860 -2.204 -3.529 1.00 95.06 85 THR A C 1
ATOM 652 O O . THR A 1 85 ? 7.976 -2.752 -4.622 1.00 95.06 85 THR A O 1
ATOM 655 N N . GLU A 1 86 ? 7.919 -2.906 -2.393 1.00 94.69 86 GLU A N 1
ATOM 656 C CA . GLU A 1 86 ? 8.324 -4.322 -2.333 1.00 94.69 86 GLU A CA 1
ATOM 657 C C . GLU A 1 86 ? 7.281 -5.290 -2.919 1.00 94.69 86 GLU A C 1
ATOM 659 O O . GLU A 1 86 ? 7.635 -6.349 -3.445 1.00 94.69 86 GLU A O 1
ATOM 664 N N . ASN A 1 87 ? 5.995 -4.942 -2.848 1.00 95.94 87 ASN A N 1
ATOM 665 C CA . ASN A 1 87 ? 4.893 -5.801 -3.282 1.00 95.94 87 ASN A CA 1
ATOM 666 C C . ASN A 1 87 ? 4.267 -5.386 -4.622 1.00 95.94 87 ASN A C 1
ATOM 668 O O . ASN A 1 87 ? 3.328 -6.050 -5.075 1.00 95.94 87 ASN A O 1
ATOM 672 N N . ALA A 1 88 ? 4.798 -4.347 -5.269 1.00 95.69 88 ALA A N 1
ATOM 673 C CA . ALA A 1 88 ? 4.450 -3.997 -6.639 1.00 95.69 88 ALA A CA 1
ATOM 674 C C . ALA A 1 88 ? 4.829 -5.107 -7.633 1.00 95.69 88 ALA A C 1
ATOM 676 O O . ALA A 1 88 ? 5.648 -5.987 -7.351 1.00 95.69 88 ALA A O 1
ATOM 677 N N . ASN A 1 89 ? 4.248 -5.055 -8.828 1.00 94.38 89 ASN A N 1
ATOM 678 C CA . ASN A 1 89 ? 4.628 -5.936 -9.921 1.00 94.38 89 ASN A CA 1
ATOM 679 C C . ASN A 1 89 ? 6.032 -5.577 -10.454 1.00 94.38 89 ASN A C 1
ATOM 681 O O . ASN A 1 89 ? 6.570 -4.505 -10.176 1.00 94.38 89 ASN A O 1
ATOM 685 N N . LEU A 1 90 ? 6.640 -6.480 -11.230 1.00 91.62 90 LEU A N 1
ATOM 686 C CA . LEU A 1 90 ? 8.034 -6.339 -11.676 1.00 91.62 90 LEU A CA 1
ATOM 687 C C . LEU A 1 90 ? 8.304 -5.063 -12.480 1.00 91.62 90 LEU A C 1
ATOM 689 O O . LEU A 1 90 ? 9.410 -4.531 -12.417 1.00 91.62 90 LEU A O 1
ATOM 693 N N . ASP A 1 91 ? 7.337 -4.593 -13.263 1.00 89.88 91 ASP A N 1
ATOM 694 C CA . ASP A 1 91 ? 7.537 -3.407 -14.092 1.00 89.88 91 ASP A CA 1
ATOM 695 C C . ASP A 1 91 ? 7.433 -2.129 -13.257 1.00 89.88 91 ASP A C 1
ATOM 697 O O . ASP A 1 91 ? 8.294 -1.257 -13.383 1.00 89.88 91 ASP A O 1
ATOM 701 N N . CYS A 1 92 ? 6.476 -2.068 -12.325 1.00 92.12 92 CYS A N 1
ATOM 702 C CA . CYS A 1 92 ? 6.380 -0.994 -11.337 1.00 92.12 92 CYS A CA 1
ATOM 703 C C . CYS A 1 92 ? 7.634 -0.948 -10.458 1.00 92.12 92 CYS A C 1
ATOM 705 O O . CYS A 1 92 ? 8.271 0.097 -10.365 1.00 92.12 92 CYS A O 1
ATOM 707 N N . GLN A 1 93 ? 8.078 -2.086 -9.912 1.00 93.38 93 GLN A N 1
ATOM 708 C CA . GLN A 1 93 ? 9.289 -2.168 -9.086 1.00 93.38 93 GLN A CA 1
ATOM 709 C C . GLN A 1 93 ? 10.518 -1.544 -9.753 1.00 93.38 93 GLN A C 1
ATOM 711 O O . GLN A 1 93 ? 11.245 -0.789 -9.109 1.00 93.38 93 GLN A O 1
ATOM 716 N N . LYS A 1 94 ? 10.752 -1.818 -11.045 1.00 89.88 94 LYS A N 1
ATOM 717 C CA . LYS A 1 94 ? 11.904 -1.258 -11.775 1.00 89.88 94 LYS A CA 1
ATOM 718 C C . LYS A 1 94 ? 11.902 0.265 -11.749 1.00 89.88 94 LYS A C 1
ATOM 720 O O . LYS A 1 94 ? 12.944 0.862 -11.503 1.00 89.88 94 LYS A O 1
ATOM 725 N N . VAL A 1 95 ? 10.748 0.879 -12.002 1.00 90.69 95 VAL A N 1
ATOM 726 C CA . VAL A 1 95 ? 10.617 2.339 -12.025 1.00 90.69 95 VAL A CA 1
ATOM 727 C C . VAL A 1 95 ? 10.713 2.906 -10.611 1.00 90.69 95 VAL A C 1
ATOM 729 O O . VAL A 1 95 ? 11.452 3.860 -10.381 1.00 90.69 95 VAL A O 1
ATOM 732 N N . LEU A 1 96 ? 10.038 2.279 -9.646 1.00 93.38 96 LEU A N 1
ATOM 733 C CA . LEU A 1 96 ? 10.019 2.724 -8.254 1.00 93.38 96 LEU A CA 1
ATOM 734 C C . LEU A 1 96 ? 11.414 2.705 -7.614 1.00 93.38 96 LEU A C 1
ATOM 736 O O . LEU A 1 96 ? 11.781 3.653 -6.927 1.00 93.38 96 LEU A O 1
ATOM 740 N N . HIS A 1 97 ? 12.237 1.690 -7.899 1.00 92.12 97 HIS A N 1
ATOM 741 C CA . HIS A 1 97 ? 13.614 1.613 -7.397 1.00 92.12 97 HIS A CA 1
ATOM 742 C C . HIS A 1 97 ? 14.559 2.681 -7.971 1.00 92.12 97 HIS A C 1
ATOM 744 O O . HIS A 1 97 ? 15.639 2.895 -7.419 1.00 92.12 97 HIS A O 1
ATOM 750 N N . MET A 1 98 ? 14.183 3.354 -9.063 1.00 89.25 98 MET A N 1
ATOM 751 C CA . MET A 1 98 ? 14.956 4.472 -9.614 1.00 89.25 98 MET A CA 1
ATOM 752 C C . MET A 1 98 ? 14.647 5.803 -8.918 1.00 89.25 98 MET A C 1
ATOM 754 O O . MET A 1 98 ? 15.435 6.746 -9.030 1.00 89.25 98 MET A O 1
ATOM 758 N N . LEU A 1 99 ? 13.528 5.893 -8.194 1.00 90.81 99 LEU A N 1
ATOM 759 C CA . LEU A 1 99 ? 13.135 7.098 -7.474 1.00 90.81 99 LEU A CA 1
ATOM 760 C C . LEU A 1 99 ? 13.922 7.230 -6.163 1.00 90.81 99 LEU A C 1
ATOM 762 O O . LEU A 1 99 ? 14.176 6.254 -5.458 1.00 90.81 99 LEU A O 1
ATOM 766 N N . LYS A 1 100 ? 14.303 8.461 -5.810 1.00 90.25 100 LYS A N 1
ATOM 767 C CA . LYS A 1 100 ? 14.994 8.761 -4.548 1.00 90.25 100 LYS A CA 1
ATOM 768 C C . LYS A 1 100 ? 14.012 9.371 -3.562 1.00 90.25 100 LYS A C 1
ATOM 770 O O . LYS A 1 100 ? 13.539 10.473 -3.810 1.00 90.25 100 LYS A O 1
ATOM 775 N N . ASN A 1 101 ? 13.774 8.680 -2.447 1.00 88.56 101 ASN A N 1
ATOM 776 C CA . ASN A 1 101 ? 12.831 9.085 -1.397 1.00 88.56 101 ASN A CA 1
ATOM 777 C C . ASN A 1 101 ? 11.461 9.518 -1.966 1.00 88.56 101 ASN A C 1
ATOM 779 O O . ASN A 1 101 ? 11.044 10.650 -1.717 1.00 88.56 101 ASN A O 1
ATOM 783 N N . PRO A 1 102 ? 10.801 8.670 -2.780 1.00 92.44 102 PRO A N 1
ATOM 784 C CA . PRO A 1 102 ? 9.556 9.052 -3.432 1.00 92.44 102 PRO A CA 1
ATOM 785 C C . PRO A 1 102 ? 8.423 9.236 -2.424 1.00 92.44 102 PRO A C 1
ATOM 787 O O . PRO A 1 102 ? 8.308 8.486 -1.454 1.00 92.44 102 PRO A O 1
ATOM 790 N N . THR A 1 103 ? 7.548 10.198 -2.701 1.00 94.00 103 THR A N 1
ATOM 791 C CA . THR A 1 103 ? 6.224 10.259 -2.078 1.00 94.00 103 THR A CA 1
ATOM 792 C C . THR A 1 103 ? 5.279 9.273 -2.766 1.00 94.00 103 THR A C 1
ATOM 794 O O . THR A 1 103 ? 5.531 8.845 -3.893 1.00 94.00 103 THR A O 1
ATOM 797 N N . LEU A 1 104 ? 4.153 8.935 -2.132 1.00 93.31 104 LEU A N 1
ATOM 798 C CA . LEU A 1 104 ? 3.159 8.040 -2.737 1.00 93.31 104 LEU A CA 1
ATOM 799 C C . LEU A 1 104 ? 2.670 8.553 -4.106 1.00 93.31 104 LEU A C 1
ATOM 801 O O . LEU A 1 104 ? 2.496 7.767 -5.036 1.00 93.31 104 LEU A O 1
ATOM 805 N N . ILE A 1 105 ? 2.512 9.872 -4.247 1.00 93.25 105 ILE A N 1
ATOM 806 C CA . ILE A 1 105 ? 2.100 10.519 -5.500 1.00 93.25 105 ILE A CA 1
ATOM 807 C C . ILE A 1 105 ? 3.151 10.285 -6.592 1.00 93.25 105 ILE A C 1
ATOM 809 O O . ILE A 1 105 ? 2.798 9.858 -7.690 1.00 93.25 105 ILE A O 1
ATOM 813 N N . ASP A 1 106 ? 4.437 10.465 -6.275 1.00 93.19 106 ASP A N 1
ATOM 814 C CA . ASP A 1 106 ? 5.528 10.206 -7.224 1.00 93.19 106 ASP A CA 1
ATOM 815 C C . ASP A 1 106 ? 5.515 8.745 -7.700 1.00 93.19 106 ASP A C 1
ATOM 817 O O . ASP A 1 106 ? 5.703 8.462 -8.884 1.00 93.19 106 ASP A O 1
ATOM 821 N N . MET A 1 107 ? 5.255 7.804 -6.784 1.00 94.50 107 MET A N 1
ATOM 822 C CA . MET A 1 107 ? 5.172 6.374 -7.096 1.00 94.50 107 MET A CA 1
ATOM 823 C C . MET A 1 107 ? 4.010 6.060 -8.046 1.00 94.50 107 MET A C 1
ATOM 825 O O . MET A 1 107 ? 4.177 5.285 -8.993 1.00 94.50 107 MET A O 1
ATOM 829 N N . ILE A 1 108 ? 2.844 6.665 -7.807 1.00 93.38 108 ILE A N 1
ATOM 830 C CA . ILE A 1 108 ? 1.647 6.519 -8.643 1.00 93.38 108 ILE A CA 1
ATOM 831 C C . ILE A 1 108 ? 1.906 7.064 -10.046 1.00 93.38 108 ILE A C 1
ATOM 833 O O . ILE A 1 108 ? 1.657 6.374 -11.037 1.00 93.38 108 ILE A O 1
ATOM 837 N N . GLU A 1 109 ? 2.428 8.285 -10.147 1.00 91.62 109 GLU A N 1
ATOM 838 C CA . GLU A 1 109 ? 2.702 8.918 -11.436 1.00 91.62 109 GLU A CA 1
ATOM 839 C C . GLU A 1 109 ? 3.733 8.138 -12.247 1.00 91.62 109 GLU A C 1
ATOM 841 O O . GLU A 1 109 ? 3.545 7.920 -13.445 1.00 91.62 109 GLU A O 1
ATOM 846 N N . ALA A 1 110 ? 4.809 7.691 -11.601 1.00 90.06 110 ALA A N 1
ATOM 847 C CA . ALA A 1 110 ? 5.858 6.934 -12.261 1.00 90.06 110 ALA A CA 1
ATOM 848 C C . ALA A 1 110 ? 5.348 5.567 -12.747 1.00 90.06 110 ALA A C 1
ATOM 850 O O . ALA A 1 110 ? 5.648 5.162 -13.871 1.00 90.06 110 ALA A O 1
ATOM 851 N N . SER A 1 111 ? 4.517 4.893 -11.946 1.00 91.12 111 SER A N 1
ATOM 852 C CA . SER A 1 111 ? 3.934 3.595 -12.307 1.00 91.12 111 SER A CA 1
ATOM 853 C C . SER A 1 111 ? 2.901 3.710 -13.431 1.00 91.12 111 SER A C 1
ATOM 855 O O . SER A 1 111 ? 2.851 2.858 -14.313 1.00 91.12 111 SER A O 1
ATOM 857 N N . ASN A 1 112 ? 2.123 4.795 -13.473 1.00 86.94 112 ASN A N 1
ATOM 858 C CA . ASN A 1 112 ? 1.139 5.032 -14.536 1.00 86.94 112 ASN A CA 1
ATOM 859 C C . ASN A 1 112 ? 1.770 5.310 -15.910 1.00 86.94 112 ASN A C 1
ATOM 861 O O . ASN A 1 112 ? 1.105 5.162 -16.933 1.00 86.94 112 ASN A O 1
ATOM 865 N N . ARG A 1 113 ? 3.047 5.709 -15.962 1.00 82.31 113 ARG A N 1
ATOM 866 C CA . ARG A 1 113 ? 3.772 5.912 -17.230 1.00 82.31 113 ARG A CA 1
ATOM 867 C C . ARG A 1 113 ? 4.236 4.601 -17.865 1.00 82.31 113 ARG A C 1
ATOM 869 O O . ARG A 1 113 ? 4.603 4.595 -19.040 1.00 82.31 113 ARG A O 1
ATOM 876 N N . ILE A 1 114 ? 4.220 3.497 -17.121 1.00 79.44 114 ILE A N 1
ATOM 877 C CA . ILE A 1 114 ? 4.663 2.188 -17.601 1.00 79.44 114 ILE A CA 1
ATOM 878 C C . ILE A 1 114 ? 3.742 1.726 -18.728 1.00 79.44 114 ILE A C 1
ATOM 880 O O . ILE A 1 114 ? 2.525 1.674 -18.583 1.00 79.44 114 ILE A O 1
ATOM 884 N N . GLY A 1 115 ? 4.335 1.401 -19.876 1.00 67.06 115 GLY A N 1
ATOM 885 C CA . GLY A 1 115 ? 3.591 1.025 -21.080 1.00 67.06 115 GLY A CA 1
ATOM 886 C C . GLY A 1 115 ? 3.120 2.205 -21.937 1.00 67.06 115 GLY A C 1
ATOM 887 O O . GLY A 1 115 ? 2.605 1.972 -23.030 1.00 67.06 115 GLY A O 1
ATOM 888 N N . SER A 1 116 ? 3.350 3.457 -21.516 1.00 71.00 116 SER A N 1
ATOM 889 C CA . SER A 1 116 ? 3.236 4.604 -22.423 1.00 71.00 116 SER A CA 1
ATOM 890 C C . SER A 1 116 ? 4.282 4.506 -23.537 1.00 71.00 116 SER A C 1
ATOM 892 O O . SER A 1 116 ? 5.394 4.014 -23.327 1.00 71.00 116 SER A O 1
ATOM 894 N N . ILE A 1 117 ? 3.945 5.026 -24.719 1.00 69.00 117 ILE A N 1
ATOM 895 C CA . ILE A 1 117 ? 4.874 5.141 -25.853 1.00 69.00 117 ILE A CA 1
ATOM 896 C C . ILE A 1 117 ? 6.150 5.886 -25.431 1.00 69.00 117 ILE A C 1
ATOM 898 O O . ILE A 1 117 ? 7.245 5.489 -25.822 1.00 69.00 117 ILE A O 1
ATOM 902 N N . ASP A 1 118 ? 6.028 6.902 -24.575 1.00 70.12 118 ASP A N 1
ATOM 903 C CA . ASP A 1 118 ? 7.172 7.671 -24.074 1.00 70.12 118 ASP A CA 1
ATOM 904 C C . ASP A 1 118 ? 8.124 6.809 -23.237 1.00 70.12 118 ASP A C 1
ATOM 906 O O . ASP A 1 118 ? 9.331 6.828 -23.462 1.00 70.12 118 ASP A O 1
ATOM 910 N N . TYR A 1 119 ? 7.584 5.967 -22.350 1.00 73.56 119 TYR A N 1
ATOM 911 C CA . TYR A 1 119 ? 8.377 5.036 -21.543 1.00 73.56 119 TYR A CA 1
ATOM 912 C C . TYR A 1 119 ? 9.118 4.016 -22.416 1.00 73.56 119 TYR A C 1
ATOM 914 O O . TYR A 1 119 ? 10.297 3.733 -22.199 1.00 73.56 119 TYR A O 1
ATOM 922 N N . VAL A 1 120 ? 8.444 3.481 -23.441 1.00 75.25 120 VAL A N 1
ATOM 923 C CA . VAL A 1 120 ? 9.062 2.548 -24.395 1.00 75.25 120 VAL A CA 1
ATOM 924 C C . VAL A 1 120 ? 10.194 3.233 -25.166 1.00 75.25 120 VAL A C 1
ATOM 926 O O . VAL A 1 120 ? 11.272 2.651 -25.310 1.00 75.25 120 VAL A O 1
ATOM 929 N N . ASN A 1 121 ? 9.978 4.470 -25.618 1.00 79.12 121 ASN A N 1
ATOM 930 C CA . ASN A 1 121 ? 10.971 5.250 -26.352 1.00 79.12 121 ASN A CA 1
ATOM 931 C C . ASN A 1 121 ? 12.189 5.599 -25.488 1.00 79.12 121 ASN A C 1
ATOM 933 O O . ASN A 1 121 ? 13.317 5.413 -25.941 1.00 79.12 121 ASN A O 1
ATOM 937 N N . GLU A 1 122 ? 11.990 6.059 -24.251 1.00 78.81 122 GLU A N 1
ATOM 938 C CA . GLU A 1 122 ? 13.079 6.387 -23.323 1.00 78.81 122 GLU A CA 1
ATOM 939 C C . GLU A 1 122 ? 13.900 5.149 -22.950 1.00 78.81 122 GLU A C 1
ATOM 941 O O . GLU A 1 122 ? 15.132 5.180 -23.005 1.00 78.81 122 GLU A O 1
ATOM 946 N N . ASN A 1 123 ? 13.236 4.031 -22.641 1.00 79.06 123 ASN A N 1
ATOM 947 C CA . ASN A 1 123 ? 13.912 2.783 -22.300 1.00 79.06 123 ASN A CA 1
ATOM 948 C C . ASN A 1 123 ? 14.727 2.236 -23.489 1.00 79.06 123 ASN A C 1
ATOM 950 O O . ASN A 1 123 ? 15.882 1.829 -23.333 1.00 79.06 123 ASN A O 1
ATOM 954 N N . LEU A 1 124 ? 14.163 2.288 -24.703 1.00 85.69 124 LEU A N 1
ATOM 955 C CA . LEU A 1 124 ? 14.872 1.912 -25.927 1.00 85.69 124 LEU A CA 1
ATOM 956 C C . LEU A 1 124 ? 16.055 2.847 -26.212 1.00 85.69 124 LEU A C 1
ATOM 958 O O . LEU A 1 124 ? 17.150 2.370 -26.516 1.00 85.69 124 LEU A O 1
ATOM 962 N N . ALA A 1 125 ? 15.860 4.162 -26.092 1.00 85.31 125 ALA A N 1
ATOM 963 C CA . ALA A 1 125 ? 16.912 5.153 -26.294 1.00 85.31 125 ALA A CA 1
ATOM 964 C C . ALA A 1 125 ? 18.063 4.964 -25.295 1.00 85.31 125 ALA A C 1
ATOM 966 O O . ALA A 1 125 ? 19.227 5.020 -25.692 1.00 85.31 125 ALA A O 1
ATOM 967 N N . GLY A 1 126 ? 17.760 4.664 -24.028 1.00 84.44 126 GLY A N 1
ATOM 968 C CA . GLY A 1 126 ? 18.756 4.355 -23.001 1.00 84.44 126 GLY A CA 1
ATOM 969 C C . GLY A 1 126 ? 19.587 3.115 -23.338 1.00 84.44 126 GLY A C 1
ATOM 970 O O . GLY A 1 126 ? 20.819 3.167 -23.298 1.00 84.44 126 GLY A O 1
ATOM 971 N N . HIS A 1 127 ? 18.940 2.018 -23.745 1.00 82.12 127 HIS A N 1
ATOM 972 C CA . HIS A 1 127 ? 19.637 0.804 -24.187 1.00 82.12 127 HIS A CA 1
ATOM 973 C C . HIS A 1 127 ? 20.510 1.051 -25.423 1.00 82.12 127 HIS A C 1
ATOM 975 O O . HIS A 1 127 ? 21.656 0.598 -25.474 1.00 82.12 127 HIS A O 1
ATOM 981 N N . LEU A 1 128 ? 19.997 1.798 -26.404 1.00 86.50 128 LEU A N 1
ATOM 982 C CA . LEU A 1 128 ? 20.739 2.132 -27.615 1.00 86.50 128 LEU A CA 1
ATOM 983 C C . LEU A 1 128 ? 21.952 3.020 -27.301 1.00 86.50 128 LEU A C 1
ATOM 985 O O . LEU A 1 128 ? 23.052 2.752 -27.781 1.00 86.50 128 LEU A O 1
ATOM 989 N N . ALA A 1 129 ? 21.781 4.036 -26.453 1.00 85.06 129 ALA A N 1
ATOM 990 C CA . ALA A 1 129 ? 22.862 4.917 -26.025 1.00 85.06 129 ALA A CA 1
ATOM 991 C C . ALA A 1 129 ? 23.952 4.152 -25.261 1.00 85.06 129 ALA A C 1
ATOM 993 O O . ALA A 1 129 ? 25.138 4.353 -25.527 1.00 85.06 129 ALA A O 1
ATOM 994 N N . ALA A 1 130 ? 23.574 3.240 -24.361 1.00 84.12 130 ALA A N 1
ATOM 995 C CA . ALA A 1 130 ? 24.523 2.396 -23.641 1.00 84.12 130 ALA A CA 1
ATOM 996 C C . ALA A 1 130 ? 25.312 1.489 -24.599 1.00 84.12 130 ALA A C 1
ATOM 998 O O . ALA A 1 130 ? 26.540 1.432 -24.519 1.00 84.12 130 ALA A O 1
ATOM 999 N N . ALA A 1 131 ? 24.633 0.847 -25.556 1.00 82.88 131 ALA A N 1
ATOM 1000 C CA . ALA A 1 131 ? 25.279 0.012 -26.567 1.00 82.88 131 ALA A CA 1
ATOM 1001 C C . ALA A 1 131 ? 26.274 0.811 -27.431 1.00 82.88 131 ALA A C 1
ATOM 1003 O O . ALA A 1 131 ? 27.402 0.361 -27.655 1.00 82.88 131 ALA A O 1
ATOM 1004 N N . LEU A 1 132 ? 25.894 2.022 -27.855 1.00 81.31 132 LEU A N 1
ATOM 1005 C CA . LEU A 1 132 ? 26.768 2.930 -28.603 1.00 81.31 132 LEU A CA 1
ATOM 1006 C C . LEU A 1 132 ? 27.986 3.366 -27.778 1.00 81.31 132 LEU A C 1
ATOM 1008 O O . LEU A 1 132 ? 29.106 3.348 -28.287 1.00 81.31 132 LEU A O 1
ATOM 1012 N N . GLN A 1 133 ? 27.808 3.689 -26.495 1.00 77.75 133 GLN A N 1
ATOM 1013 C CA . GLN A 1 133 ? 28.919 4.041 -25.607 1.00 77.75 133 GLN A CA 1
ATOM 1014 C C . GLN A 1 133 ? 29.878 2.865 -25.388 1.00 77.75 133 GLN A C 1
ATOM 1016 O O . GLN A 1 133 ? 31.096 3.053 -25.387 1.00 77.75 133 GLN A O 1
ATOM 1021 N N . THR A 1 134 ? 29.369 1.641 -25.228 1.00 72.50 134 THR A N 1
ATOM 1022 C CA . THR A 1 134 ? 30.213 0.443 -25.119 1.00 72.50 134 THR A CA 1
ATOM 1023 C C . THR A 1 134 ? 31.021 0.222 -26.394 1.00 72.50 134 THR A C 1
ATOM 1025 O O . THR A 1 134 ? 32.233 0.014 -26.309 1.00 72.50 134 THR A O 1
ATOM 1028 N N . ALA A 1 135 ? 30.386 0.331 -27.565 1.00 70.56 135 ALA A N 1
ATOM 1029 C CA . ALA A 1 135 ? 31.070 0.228 -28.851 1.00 70.56 135 ALA A CA 1
ATOM 1030 C C . ALA A 1 135 ? 32.167 1.300 -28.990 1.00 70.56 135 ALA A C 1
ATOM 1032 O O . ALA A 1 135 ? 33.312 0.977 -29.307 1.00 70.56 135 ALA A O 1
ATOM 1033 N N . GLN A 1 136 ? 31.863 2.552 -28.637 1.00 66.50 136 GLN A N 1
ATOM 1034 C CA . GLN A 1 136 ? 32.822 3.657 -28.669 1.00 66.50 136 GLN A CA 1
ATOM 1035 C C . GLN A 1 136 ? 34.021 3.420 -27.733 1.00 66.50 136 GLN A C 1
ATOM 1037 O O . GLN A 1 136 ? 35.168 3.640 -28.128 1.00 66.50 136 GLN A O 1
ATOM 1042 N N . ARG A 1 137 ? 33.792 2.929 -26.506 1.00 58.22 137 ARG A N 1
ATOM 1043 C CA . ARG A 1 137 ? 34.867 2.628 -25.539 1.00 58.22 137 ARG A CA 1
ATOM 1044 C C . ARG A 1 137 ? 35.744 1.459 -25.983 1.00 58.22 137 ARG A C 1
ATOM 1046 O O . ARG A 1 137 ? 36.952 1.493 -25.747 1.00 58.22 137 ARG A O 1
ATOM 1053 N N . LEU A 1 138 ? 35.167 0.437 -26.616 1.00 61.25 138 LEU A N 1
ATOM 1054 C CA . LEU A 1 138 ? 35.928 -0.682 -27.176 1.00 61.25 138 LEU A CA 1
ATOM 1055 C C . LEU A 1 138 ? 36.816 -0.222 -28.336 1.00 61.25 138 LEU A C 1
ATOM 1057 O O . LEU A 1 138 ? 38.005 -0.536 -28.320 1.00 61.25 138 LEU A O 1
ATOM 1061 N N . CYS A 1 139 ? 36.289 0.597 -29.254 1.00 58.91 139 CYS A N 1
ATOM 1062 C CA . CYS A 1 139 ? 37.083 1.220 -30.317 1.00 58.91 139 CYS A CA 1
ATOM 1063 C C . CYS A 1 139 ? 38.257 2.042 -29.753 1.00 58.91 139 CYS A C 1
ATOM 1065 O O . CYS A 1 139 ? 39.377 1.954 -30.260 1.00 58.91 139 CYS A O 1
ATOM 1067 N N . PHE A 1 140 ? 38.037 2.789 -28.666 1.00 49.75 140 PHE A N 1
ATOM 1068 C CA . PHE A 1 140 ? 39.082 3.599 -28.032 1.00 49.75 140 PHE A CA 1
ATOM 1069 C C . PHE A 1 140 ? 40.173 2.747 -27.354 1.00 49.75 140 PHE A C 1
ATOM 1071 O O . PHE A 1 140 ? 41.365 3.025 -27.487 1.00 49.75 140 PHE A O 1
ATOM 1078 N N . ARG A 1 141 ? 39.788 1.663 -26.660 1.00 43.25 141 ARG A N 1
ATOM 1079 C CA . ARG A 1 141 ? 40.742 0.745 -26.007 1.00 43.25 141 ARG A CA 1
ATOM 1080 C C . ARG A 1 141 ? 41.574 -0.053 -27.005 1.00 43.25 141 ARG A C 1
ATOM 1082 O O . ARG A 1 141 ? 42.754 -0.274 -26.745 1.00 43.25 141 ARG A O 1
ATOM 1089 N N . SER A 1 142 ? 40.990 -0.470 -28.130 1.00 45.38 142 SER A N 1
ATOM 1090 C CA . SER A 1 142 ? 41.749 -1.143 -29.188 1.00 45.38 142 SER A CA 1
ATOM 1091 C C . SER A 1 142 ? 42.792 -0.229 -29.829 1.00 45.38 142 SER A C 1
ATOM 1093 O O . SER A 1 142 ? 43.839 -0.716 -30.228 1.00 45.38 142 SER A O 1
ATOM 1095 N N . TRP A 1 143 ? 42.551 1.084 -29.880 1.00 39.00 143 TRP A N 1
ATOM 1096 C CA . TRP A 1 143 ? 43.520 2.054 -30.400 1.00 39.00 143 TRP A CA 1
ATOM 1097 C C . TRP A 1 143 ? 44.727 2.226 -29.463 1.00 39.00 143 TRP A C 1
ATOM 1099 O O . TRP A 1 143 ? 45.866 2.079 -29.889 1.00 39.00 143 TRP A O 1
ATOM 1109 N N . SER A 1 144 ? 44.489 2.406 -28.158 1.00 37.78 144 SER A N 1
ATOM 1110 C CA . SER A 1 144 ? 45.563 2.611 -27.168 1.00 37.78 144 SER A CA 1
ATOM 1111 C C . SER A 1 144 ? 46.507 1.409 -26.993 1.00 37.78 144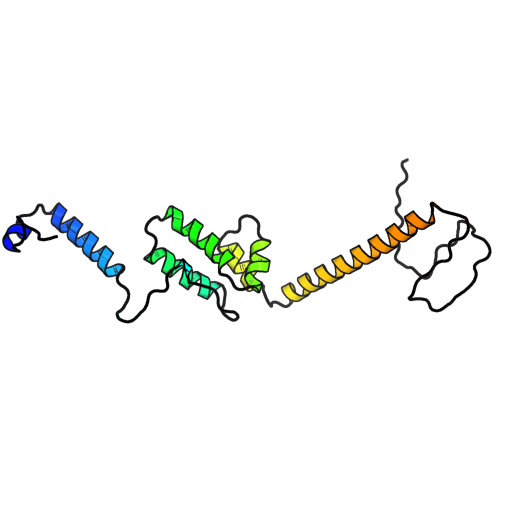 SER A C 1
ATOM 1113 O O . SER A 1 144 ? 47.668 1.593 -26.626 1.00 37.78 144 SER A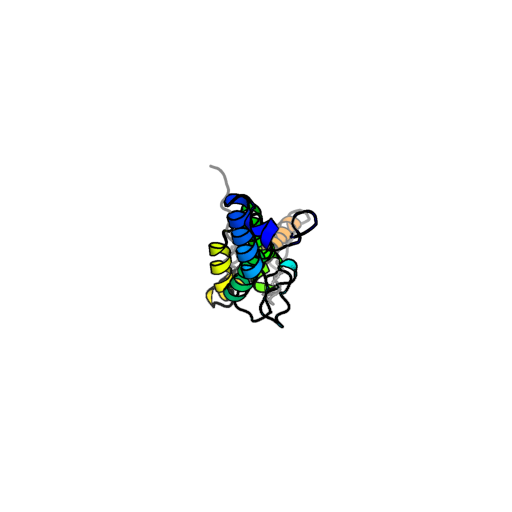 O 1
ATOM 1115 N N . LEU A 1 145 ? 46.030 0.184 -27.235 1.00 39.12 145 LEU A N 1
ATOM 1116 C CA . LEU A 1 145 ? 46.849 -1.036 -27.178 1.00 39.12 145 LEU A CA 1
ATOM 1117 C C . LEU A 1 145 ? 47.698 -1.252 -28.440 1.00 39.12 145 LEU A C 1
ATOM 1119 O O . LEU A 1 145 ? 48.686 -1.978 -28.386 1.00 39.12 145 LEU A O 1
ATOM 1123 N N . VAL A 1 146 ? 47.336 -0.626 -29.562 1.00 46.22 146 VAL A N 1
ATOM 1124 C CA . VAL A 1 146 ? 48.078 -0.727 -30.827 1.00 46.22 146 VAL A CA 1
ATOM 1125 C C . VAL A 1 146 ? 49.225 0.293 -30.896 1.00 46.22 146 VAL A C 1
ATOM 1127 O O . VAL A 1 146 ? 50.217 0.040 -31.572 1.00 46.22 146 VAL A O 1
ATOM 1130 N N . ASP A 1 147 ? 49.167 1.382 -30.124 1.00 46.31 147 ASP A N 1
ATOM 1131 C CA . ASP A 1 147 ? 50.237 2.394 -30.073 1.00 46.31 147 ASP A CA 1
ATOM 1132 C C . ASP A 1 147 ? 51.489 1.957 -29.288 1.00 46.31 147 ASP A C 1
ATOM 1134 O O . ASP A 1 147 ? 52.552 2.561 -29.430 1.00 46.31 147 ASP A O 1
ATOM 1138 N N . THR A 1 148 ? 51.409 0.906 -28.462 1.00 43.53 148 THR A N 1
ATOM 1139 C CA . THR A 1 148 ? 52.518 0.507 -27.571 1.00 43.53 148 THR A CA 1
ATOM 1140 C C . THR A 1 148 ? 53.369 -0.660 -28.071 1.00 43.53 148 THR A C 1
ATOM 1142 O O . THR A 1 148 ? 54.401 -0.939 -27.464 1.00 43.53 148 THR A O 1
ATOM 1145 N N . HIS A 1 149 ? 53.032 -1.307 -29.192 1.00 38.41 149 HIS A N 1
ATOM 1146 C CA . HIS A 1 149 ? 53.849 -2.395 -29.738 1.00 38.41 149 HIS A CA 1
ATOM 1147 C C . HIS A 1 149 ? 53.897 -2.370 -31.277 1.00 38.41 149 HIS A C 1
ATOM 1149 O O . HIS A 1 149 ? 53.015 -2.887 -31.950 1.00 38.41 149 HIS A O 1
ATOM 1155 N N . MET A 1 150 ? 55.010 -1.838 -31.798 1.00 32.16 150 MET A N 1
ATOM 1156 C CA . MET A 1 150 ? 55.597 -2.109 -33.120 1.00 32.16 150 MET A CA 1
ATOM 1157 C C . MET A 1 150 ? 54.809 -1.669 -34.372 1.00 32.16 150 MET A C 1
ATOM 1159 O O . MET A 1 150 ? 53.803 -2.248 -34.759 1.00 32.16 150 MET A O 1
ATOM 1163 N N . ALA A 1 151 ? 55.389 -0.685 -35.067 1.00 39.97 151 ALA A N 1
ATOM 1164 C CA . ALA A 1 151 ? 55.440 -0.526 -36.524 1.00 39.97 151 ALA A CA 1
ATOM 1165 C C . ALA A 1 151 ? 54.399 -1.307 -37.364 1.00 39.97 151 ALA A C 1
ATOM 1167 O O . ALA A 1 151 ? 54.623 -2.453 -37.750 1.00 39.97 151 ALA A O 1
ATOM 1168 N N . GLY A 1 152 ? 53.327 -0.616 -37.769 1.00 43.41 152 GLY A N 1
ATOM 1169 C CA . GLY A 1 152 ? 52.465 -1.027 -38.883 1.00 43.41 152 GLY A CA 1
ATOM 1170 C C . GLY A 1 152 ? 51.089 -1.548 -38.473 1.00 43.41 152 GLY A C 1
ATOM 1171 O O . GLY A 1 152 ? 50.796 -2.730 -38.624 1.00 43.41 152 GLY A O 1
ATOM 1172 N N . ALA A 1 153 ? 50.206 -0.655 -38.026 1.00 38.88 153 ALA A N 1
ATOM 1173 C CA . ALA A 1 153 ? 48.809 -0.988 -37.771 1.00 38.88 153 ALA A CA 1
ATOM 1174 C C . ALA A 1 153 ? 47.985 -0.961 -39.071 1.00 38.88 153 ALA A C 1
ATOM 1176 O O . ALA A 1 153 ? 47.877 0.069 -39.739 1.00 38.88 153 ALA A O 1
ATOM 1177 N N . ALA A 1 154 ? 47.384 -2.097 -39.428 1.00 36.31 154 ALA A N 1
ATOM 1178 C CA . ALA A 1 154 ? 46.320 -2.163 -40.423 1.00 36.31 154 ALA A CA 1
ATOM 1179 C C . ALA A 1 154 ? 44.976 -1.878 -39.738 1.00 36.31 154 ALA A C 1
ATOM 1181 O O . ALA A 1 154 ? 44.652 -2.505 -38.730 1.00 36.31 154 ALA A O 1
ATOM 1182 N N . CYS A 1 155 ? 44.178 -0.967 -40.296 1.00 39.81 155 CYS A N 1
ATOM 1183 C CA . CYS A 1 155 ? 42.789 -0.791 -39.885 1.00 39.81 155 CYS A CA 1
ATOM 1184 C C . CYS A 1 155 ? 42.018 -2.089 -40.158 1.00 39.81 155 CYS A C 1
ATOM 1186 O O . CYS A 1 155 ? 41.956 -2.537 -41.304 1.00 39.81 155 CYS A O 1
ATOM 1188 N N . PHE A 1 156 ? 41.425 -2.686 -39.127 1.00 34.25 156 PHE A N 1
ATOM 1189 C CA . PHE A 1 156 ? 40.473 -3.778 -39.298 1.00 34.25 156 PHE A CA 1
ATOM 1190 C C . PHE A 1 156 ? 39.106 -3.319 -38.792 1.00 34.25 156 PHE A C 1
ATOM 1192 O O . PHE A 1 156 ? 38.842 -3.329 -37.593 1.00 34.25 156 PHE A O 1
ATOM 1199 N N . GLU A 1 157 ? 38.255 -2.883 -39.719 1.00 37.75 157 GLU A N 1
ATOM 1200 C CA . GLU A 1 157 ? 36.836 -2.619 -39.477 1.00 37.75 157 GLU A CA 1
ATOM 1201 C C . GLU A 1 157 ? 36.032 -3.757 -40.139 1.00 37.75 157 GLU A C 1
ATOM 1203 O O . GLU A 1 157 ? 36.156 -3.940 -41.353 1.00 37.75 157 GLU A O 1
ATOM 1208 N N . PRO A 1 158 ? 35.228 -4.552 -39.403 1.00 34.66 158 PRO A N 1
ATOM 1209 C CA . PRO A 1 158 ? 34.493 -5.689 -39.979 1.00 34.66 158 PRO A CA 1
ATOM 1210 C C . PRO A 1 158 ? 33.400 -5.287 -40.987 1.00 34.66 158 PRO A C 1
ATOM 1212 O O . PRO A 1 158 ? 32.880 -6.134 -41.706 1.00 34.66 158 PRO A O 1
ATOM 1215 N N . SER A 1 159 ? 33.037 -4.004 -41.027 1.00 39.25 159 SER A N 1
ATOM 1216 C CA . SER A 1 159 ? 31.976 -3.410 -41.850 1.00 39.25 159 SER A CA 1
ATOM 1217 C C . SER A 1 159 ? 32.422 -3.037 -43.268 1.00 39.25 159 SER A C 1
ATOM 1219 O O . SER A 1 159 ? 31.579 -2.903 -44.154 1.00 39.25 159 SER A O 1
ATOM 1221 N N . CYS A 1 160 ? 33.726 -2.900 -43.521 1.00 34.78 160 CYS A N 1
ATOM 1222 C CA . CYS A 1 160 ? 34.257 -2.501 -44.823 1.00 34.78 160 CYS A CA 1
ATOM 1223 C C . CYS A 1 160 ? 35.040 -3.660 -45.448 1.00 34.78 160 CYS A C 1
ATOM 1225 O O . CYS A 1 160 ? 36.231 -3.839 -45.205 1.00 34.78 160 CYS A O 1
ATOM 1227 N N . GLY A 1 161 ? 34.366 -4.454 -46.283 1.00 30.00 161 GLY A N 1
ATOM 1228 C CA . GLY A 1 161 ? 34.931 -5.587 -47.025 1.00 30.00 161 GLY A CA 1
ATOM 1229 C C . GLY A 1 161 ? 35.918 -5.206 -48.137 1.00 30.00 161 GLY A C 1
ATOM 1230 O O . GLY A 1 161 ? 35.787 -5.698 -49.254 1.00 30.00 161 GLY A O 1
ATOM 1231 N N . TYR A 1 162 ? 36.904 -4.343 -47.872 1.00 31.36 162 TYR A N 1
ATOM 1232 C CA . TYR A 1 162 ? 37.953 -4.023 -48.840 1.00 31.36 162 TYR A CA 1
ATOM 1233 C C . TYR A 1 162 ? 39.338 -3.949 -48.191 1.00 31.36 162 TYR A C 1
ATOM 1235 O O . TYR A 1 162 ? 39.663 -3.046 -47.423 1.00 31.36 162 TYR A O 1
ATOM 1243 N N . ARG A 1 163 ? 40.180 -4.929 -48.527 1.00 33.44 163 ARG A N 1
ATOM 1244 C CA . ARG A 1 163 ? 41.567 -5.042 -48.073 1.00 33.44 163 ARG A CA 1
ATOM 1245 C C . ARG A 1 163 ? 42.474 -4.284 -49.042 1.00 33.44 163 ARG A C 1
ATOM 1247 O O . ARG A 1 163 ? 42.973 -4.866 -50.000 1.00 33.44 163 ARG A O 1
ATOM 1254 N N . SER A 1 164 ? 42.739 -3.008 -48.783 1.00 34.31 164 SER A N 1
ATOM 1255 C CA . SER A 1 164 ? 43.808 -2.269 -49.471 1.00 34.31 164 SER A CA 1
ATOM 1256 C C . SER A 1 164 ? 44.997 -2.028 -48.542 1.00 34.31 164 SER A C 1
ATOM 1258 O O . SER A 1 164 ? 44.867 -1.460 -47.461 1.00 34.31 164 SER A O 1
ATOM 1260 N N . ARG A 1 165 ? 46.174 -2.488 -48.980 1.00 34.22 165 ARG A N 1
ATOM 1261 C CA . ARG A 1 165 ? 47.472 -2.315 -48.317 1.00 34.22 165 ARG A CA 1
ATOM 1262 C C . ARG A 1 165 ? 47.920 -0.859 -48.487 1.00 34.22 165 ARG A C 1
ATOM 1264 O O . ARG A 1 165 ? 48.361 -0.488 -49.569 1.00 34.22 165 ARG A O 1
ATOM 1271 N N . ILE A 1 166 ? 47.796 -0.039 -47.445 1.00 38.66 166 ILE A N 1
ATOM 1272 C CA . ILE A 1 166 ? 48.254 1.357 -47.479 1.00 38.66 166 ILE A CA 1
ATOM 1273 C C . ILE A 1 166 ? 49.780 1.374 -47.311 1.00 38.66 166 ILE A C 1
ATOM 1275 O O . ILE A 1 166 ? 50.297 0.975 -46.270 1.00 38.66 166 ILE A O 1
ATOM 1279 N N . GLN A 1 167 ? 50.504 1.807 -48.346 1.00 32.12 167 GLN A N 1
ATOM 1280 C CA . GLN A 1 167 ? 51.916 2.177 -48.247 1.00 32.12 167 GLN A CA 1
ATOM 1281 C C . GLN A 1 167 ? 52.004 3.667 -47.896 1.00 32.12 167 GLN A C 1
ATOM 1283 O O . GLN A 1 167 ? 51.556 4.505 -48.670 1.00 32.12 167 GLN A O 1
ATOM 1288 N N . GLY A 1 168 ? 52.601 3.979 -46.744 1.00 33.19 168 GLY A N 1
ATOM 1289 C CA . GLY A 1 168 ? 52.989 5.338 -46.358 1.00 33.19 168 GLY A CA 1
ATOM 1290 C C . GLY A 1 168 ? 51.923 6.109 -45.577 1.00 33.19 168 GLY A C 1
ATOM 1291 O O . GLY A 1 168 ? 50.860 6.439 -46.091 1.00 33.19 168 GLY A O 1
ATOM 1292 N N . TRP A 1 169 ? 52.229 6.428 -44.319 1.00 34.91 169 TRP A N 1
ATOM 1293 C CA . TRP A 1 169 ? 51.459 7.379 -43.519 1.00 34.91 169 TRP A CA 1
ATOM 1294 C C . TRP A 1 169 ? 51.994 8.793 -43.783 1.00 34.91 169 TRP A C 1
ATOM 1296 O O . TRP A 1 169 ? 53.170 9.063 -43.562 1.00 34.91 169 TRP A O 1
ATOM 1306 N N . SER A 1 170 ? 51.128 9.699 -44.236 1.00 33.31 170 SER A N 1
ATOM 1307 C CA . SER A 1 170 ? 51.341 11.148 -44.164 1.00 33.31 170 SER A CA 1
ATOM 1308 C C . SER A 1 170 ? 50.262 11.729 -43.255 1.00 33.31 170 SER A C 1
ATOM 1310 O O . SER A 1 170 ? 49.092 11.357 -43.371 1.00 33.31 170 SER A O 1
ATOM 1312 N N . ALA A 1 171 ? 50.657 12.632 -42.354 1.00 39.56 171 ALA A N 1
ATOM 1313 C CA . ALA A 1 171 ? 49.877 13.159 -41.227 1.00 39.56 171 ALA A CA 1
ATOM 1314 C C . ALA A 1 171 ? 48.565 13.898 -41.593 1.00 39.56 171 ALA A C 1
ATOM 1316 O O . ALA A 1 171 ? 47.896 14.435 -40.716 1.00 39.56 171 ALA A O 1
ATOM 1317 N N . ALA A 1 172 ? 48.169 13.929 -42.867 1.00 36.75 172 ALA A N 1
ATOM 1318 C CA . ALA A 1 172 ? 47.012 14.674 -43.363 1.00 36.75 172 ALA A CA 1
ATOM 1319 C C . ALA A 1 172 ? 45.833 13.808 -43.857 1.00 36.75 172 ALA A C 1
ATOM 1321 O O . ALA A 1 172 ? 44.837 14.353 -44.338 1.00 36.75 172 ALA A O 1
ATOM 1322 N N . HIS A 1 173 ? 45.885 12.477 -43.743 1.00 37.53 173 HIS A N 1
ATOM 1323 C CA . HIS A 1 173 ? 44.772 11.625 -44.176 1.00 37.53 173 HIS A CA 1
ATOM 1324 C C . HIS A 1 173 ? 43.714 11.446 -43.078 1.00 37.53 173 HIS A C 1
ATOM 1326 O O . HIS A 1 173 ? 43.723 10.484 -42.317 1.00 37.53 173 HIS A O 1
ATOM 1332 N N . ARG A 1 174 ? 42.735 12.358 -43.041 1.00 38.72 174 ARG A N 1
ATOM 1333 C CA . ARG A 1 174 ? 41.420 12.069 -42.444 1.00 38.72 174 ARG A CA 1
ATOM 1334 C C . ARG A 1 174 ? 40.763 10.931 -43.228 1.00 38.72 174 ARG A C 1
ATOM 1336 O O . ARG A 1 174 ? 40.606 11.040 -44.446 1.00 38.72 174 ARG A O 1
ATOM 1343 N N . CYS A 1 175 ? 40.337 9.873 -42.540 1.00 36.72 175 CYS A N 1
ATOM 1344 C CA . CYS A 1 175 ? 39.449 8.868 -43.118 1.00 36.72 175 CYS A CA 1
ATOM 1345 C C . CYS A 1 175 ? 38.116 9.547 -43.478 1.00 36.72 175 CYS A C 1
ATOM 1347 O O . CYS A 1 175 ? 37.330 9.876 -42.594 1.00 36.72 175 CYS A O 1
ATOM 1349 N N . ARG A 1 176 ? 37.868 9.808 -44.771 1.00 39.81 176 ARG A N 1
ATOM 1350 C CA . ARG A 1 176 ? 36.624 10.456 -45.241 1.00 39.81 176 ARG A CA 1
ATOM 1351 C C . ARG A 1 176 ? 35.377 9.581 -45.075 1.00 39.81 176 ARG A C 1
ATOM 1353 O O . ARG A 1 176 ? 34.279 10.092 -45.257 1.00 39.81 176 ARG A O 1
ATOM 1360 N N . GLN A 1 177 ? 35.527 8.297 -44.745 1.00 40.03 177 GLN A N 1
ATOM 1361 C CA . GLN A 1 177 ? 34.400 7.376 -44.576 1.00 40.03 177 GLN A CA 1
ATOM 1362 C C . GLN A 1 177 ? 33.775 7.414 -43.169 1.00 40.03 177 GLN A C 1
ATOM 1364 O O . GLN A 1 177 ? 32.625 7.011 -43.021 1.00 40.03 177 GLN A O 1
ATOM 1369 N N . CYS A 1 178 ? 34.477 7.927 -42.152 1.00 36.81 178 CYS A N 1
ATOM 1370 C CA . CYS A 1 178 ? 33.977 7.960 -40.775 1.00 36.81 178 CYS A CA 1
ATOM 1371 C C . CYS A 1 178 ? 33.598 9.395 -40.381 1.00 36.81 178 CYS A C 1
ATOM 1373 O O . CYS A 1 178 ? 34.395 10.119 -39.786 1.00 36.81 178 CYS A O 1
ATOM 1375 N N . ASN A 1 179 ? 32.369 9.815 -40.689 1.00 38.84 179 ASN A N 1
ATOM 1376 C CA . ASN A 1 179 ? 31.781 11.097 -40.257 1.00 38.84 179 ASN A CA 1
ATOM 1377 C C . ASN A 1 179 ? 31.476 11.139 -38.738 1.00 38.84 179 ASN A C 1
ATOM 1379 O O . ASN A 1 179 ? 30.413 11.598 -38.333 1.00 38.84 179 ASN A O 1
ATOM 1383 N N . GLY A 1 180 ? 32.351 10.621 -37.869 1.00 39.81 180 GLY A N 1
ATOM 1384 C CA . GLY A 1 180 ? 31.937 10.402 -36.479 1.00 39.81 180 GLY A CA 1
ATOM 1385 C C . GLY A 1 180 ? 32.993 10.063 -35.439 1.00 39.81 180 GLY A C 1
ATOM 1386 O O . GLY A 1 180 ? 32.621 9.555 -34.388 1.00 39.81 180 GLY A O 1
ATOM 1387 N N . CYS A 1 181 ? 34.278 10.345 -35.656 1.00 32.56 181 CYS A N 1
ATOM 1388 C CA . CYS A 1 181 ? 35.198 10.404 -34.517 1.00 32.56 181 CYS A CA 1
ATOM 1389 C C . CYS A 1 181 ? 35.254 11.854 -34.021 1.00 32.56 181 CYS A C 1
ATOM 1391 O O . CYS A 1 181 ? 35.795 12.699 -34.740 1.00 32.56 181 CYS A O 1
ATOM 1393 N N . PRO A 1 182 ? 34.707 12.182 -32.833 1.00 38.94 182 PRO A N 1
ATOM 1394 C CA . PRO A 1 182 ? 34.907 13.501 -32.265 1.00 38.94 182 PRO A CA 1
ATOM 1395 C C . PRO A 1 182 ? 36.397 13.650 -31.965 1.00 38.94 182 PRO A C 1
ATOM 1397 O O . PRO A 1 182 ? 36.970 12.917 -31.157 1.00 38.94 182 PRO A O 1
ATOM 1400 N N . GLY A 1 183 ? 37.027 14.582 -32.678 1.00 36.69 183 GLY A N 1
ATOM 1401 C CA . GLY A 1 183 ? 38.365 15.041 -32.365 1.00 36.69 183 GLY A CA 1
ATOM 1402 C C . GLY A 1 183 ? 38.361 15.572 -30.942 1.00 36.69 183 GLY A C 1
ATOM 1403 O O . GLY A 1 183 ? 37.639 16.514 -30.621 1.00 36.69 183 GLY A O 1
ATOM 1404 N N . ILE A 1 184 ? 39.165 14.950 -30.090 1.00 35.31 184 ILE A N 1
ATOM 1405 C CA . ILE A 1 184 ? 39.505 15.488 -28.784 1.00 35.31 184 ILE A CA 1
ATOM 1406 C C . ILE A 1 184 ? 40.403 16.692 -29.069 1.00 35.31 184 ILE A C 1
ATOM 1408 O O . ILE A 1 184 ? 41.616 16.561 -29.208 1.00 35.31 184 ILE A O 1
ATOM 1412 N N . ALA A 1 185 ? 39.803 17.867 -29.236 1.00 32.59 185 ALA A N 1
ATOM 1413 C CA . ALA A 1 185 ? 40.534 19.119 -29.162 1.00 32.59 185 ALA A CA 1
ATOM 1414 C C . ALA A 1 185 ? 40.858 19.362 -27.684 1.00 32.59 185 ALA A C 1
ATOM 1416 O O . ALA A 1 185 ? 40.108 20.007 -26.961 1.00 32.59 185 ALA A O 1
ATOM 1417 N N . SER A 1 186 ? 41.963 18.778 -27.230 1.00 39.78 186 SER A N 1
ATOM 1418 C CA . SER A 1 186 ? 42.607 19.140 -25.977 1.00 39.78 186 SER A CA 1
ATOM 1419 C C . SER A 1 186 ? 44.084 19.352 -26.250 1.00 39.78 186 SER A C 1
ATOM 1421 O O . SER A 1 186 ? 44.863 18.406 -26.210 1.00 39.78 186 SER A O 1
ATOM 1423 N N . THR A 1 187 ? 44.468 20.605 -26.469 1.00 36.06 187 THR A N 1
ATOM 1424 C CA . THR A 1 187 ? 45.794 21.082 -26.082 1.00 36.06 187 THR A CA 1
ATOM 1425 C C . THR A 1 187 ? 45.665 22.499 -25.552 1.00 36.06 187 THR A C 1
ATOM 1427 O O . THR A 1 187 ? 45.216 23.396 -26.261 1.00 36.06 187 THR A O 1
ATOM 1430 N N . TYR A 1 188 ? 46.049 22.630 -24.286 1.00 35.03 188 TYR A N 1
ATOM 1431 C CA . TYR A 1 188 ? 46.478 23.833 -23.592 1.00 35.03 188 TYR A CA 1
ATOM 1432 C C . TYR A 1 188 ? 47.116 24.893 -24.503 1.00 35.03 188 TYR A C 1
ATOM 1434 O O . TYR A 1 188 ? 47.968 24.573 -25.335 1.00 35.03 188 TYR A O 1
ATOM 1442 N N . GLY A 1 189 ? 46.733 26.144 -24.254 1.00 33.47 189 GLY A N 1
ATOM 1443 C CA . GLY A 1 189 ? 47.339 27.382 -24.732 1.00 33.47 189 GLY A CA 1
ATOM 1444 C C . GLY A 1 189 ? 46.774 28.532 -23.922 1.00 33.47 189 GLY A C 1
ATOM 1445 O O . GLY A 1 189 ? 45.561 28.781 -24.084 1.00 33.47 189 GLY A O 1
#

Mean predicted aligned error: 17.47 Å

InterPro domains:
  IPR008916 Retrovirus capsid, C-terminal [G3DSA:1.10.1200.30] (37-120)
  IPR008919 Retrovirus capsid, N-terminal [G3DSA:1.10.375.10] (1-36)
  IPR045345 Retroviral nucleocapsid Gag protein p24, C-terminal domain [PF19317] (42-110)
  IPR050195 Primate lentivirus group Gag polyprotein-like [PTHR40389] (2-137)